Protein AF-A0A484Z3G3-F1 (afdb_monomer)

Structure (mmCIF, N/CA/C/O backbone):
data_AF-A0A484Z3G3-F1
#
_entry.id   AF-A0A484Z3G3-F1
#
loop_
_atom_site.group_PDB
_atom_site.id
_atom_site.type_symbol
_atom_site.label_atom_id
_atom_site.label_alt_id
_atom_site.label_comp_id
_atom_site.label_asym_id
_atom_site.label_entity_id
_atom_site.label_seq_id
_atom_site.pdbx_PDB_ins_code
_atom_site.Cartn_x
_atom_site.Cartn_y
_atom_site.Cartn_z
_atom_site.occupancy
_atom_site.B_iso_or_equiv
_atom_site.auth_seq_id
_atom_site.auth_comp_id
_atom_site.auth_asym_id
_atom_site.auth_atom_id
_atom_site.pdbx_PDB_model_num
ATOM 1 N N . MET A 1 1 ? -12.888 -5.219 10.739 1.00 96.44 1 MET A N 1
ATOM 2 C CA . MET A 1 1 ? -11.508 -4.737 10.512 1.00 96.44 1 MET A CA 1
ATOM 3 C C . MET A 1 1 ? -10.539 -5.870 10.805 1.00 96.44 1 MET A C 1
ATOM 5 O O . MET A 1 1 ? -10.813 -6.629 11.727 1.00 96.44 1 MET A O 1
ATOM 9 N N . LEU A 1 2 ? -9.447 -5.995 10.047 1.00 98.31 2 LEU A N 1
ATOM 10 C CA . LEU A 1 2 ? -8.389 -6.976 10.317 1.00 98.31 2 LEU A CA 1
ATOM 11 C C . LEU A 1 2 ? -7.383 -6.374 11.305 1.00 98.31 2 LEU A C 1
ATOM 13 O O . LEU A 1 2 ? -6.841 -5.302 11.039 1.00 98.31 2 LEU A O 1
ATOM 17 N N . LEU A 1 3 ? -7.150 -7.039 12.438 1.00 98.56 3 LEU A N 1
ATOM 18 C CA . LEU A 1 3 ? -6.126 -6.603 13.387 1.00 98.56 3 LEU A CA 1
ATOM 19 C C . LEU A 1 3 ? -4.724 -6.999 12.892 1.00 98.56 3 LEU A C 1
ATOM 21 O O . LEU A 1 3 ? -4.571 -8.075 12.316 1.00 98.56 3 LEU A O 1
ATOM 25 N N . PRO A 1 4 ? -3.693 -6.178 13.158 1.00 98.38 4 PRO A N 1
ATOM 26 C CA . PRO A 1 4 ? -2.307 -6.475 12.785 1.00 98.38 4 PRO A CA 1
ATOM 27 C C . PRO A 1 4 ? -1.719 -7.735 13.436 1.00 98.38 4 PRO A C 1
ATOM 29 O O . PRO A 1 4 ? -0.753 -8.304 12.940 1.00 98.38 4 PRO A O 1
ATOM 32 N N . GLY A 1 5 ? -2.290 -8.185 14.550 1.00 97.94 5 GLY A N 1
ATOM 33 C CA . GLY A 1 5 ? -1.872 -9.395 15.240 1.00 97.94 5 GLY A CA 1
ATOM 34 C C . GLY A 1 5 ? -2.872 -9.791 16.317 1.00 97.94 5 GLY A C 1
ATOM 35 O O . GLY A 1 5 ? -3.793 -9.037 16.636 1.00 97.94 5 GLY A O 1
ATOM 36 N N . LYS A 1 6 ? -2.678 -10.981 16.894 1.00 97.62 6 LYS A N 1
ATOM 37 C CA . LYS A 1 6 ? -3.612 -11.565 17.872 1.00 97.62 6 LYS A CA 1
ATOM 38 C C . LYS A 1 6 ? -3.750 -10.773 19.179 1.00 97.62 6 LYS A C 1
ATOM 40 O O . LYS A 1 6 ? -4.779 -10.866 19.832 1.00 97.62 6 LYS A O 1
ATOM 45 N N . VAL A 1 7 ? -2.710 -10.047 19.590 1.00 97.62 7 VAL A N 1
ATOM 46 C CA . VAL A 1 7 ? -2.618 -9.347 20.884 1.00 97.62 7 VAL A CA 1
ATOM 47 C C . VAL A 1 7 ? -1.956 -7.985 20.665 1.00 97.62 7 VAL A C 1
ATOM 49 O O . VAL A 1 7 ? -1.056 -7.880 19.836 1.00 97.62 7 VAL A O 1
ATOM 52 N N . GLY A 1 8 ? -2.385 -6.963 21.415 1.00 97.19 8 GLY A N 1
ATOM 53 C CA . GLY A 1 8 ? -1.710 -5.657 21.494 1.00 97.19 8 GLY A CA 1
ATOM 54 C C . GLY A 1 8 ? -2.209 -4.567 20.537 1.00 97.19 8 GLY A C 1
ATOM 55 O O . GLY A 1 8 ? -1.632 -3.486 20.505 1.00 97.19 8 GLY A O 1
ATOM 56 N N . PHE A 1 9 ? -3.270 -4.822 19.761 1.00 97.88 9 PHE A N 1
ATOM 57 C CA . PHE A 1 9 ? -3.784 -3.874 18.753 1.00 97.88 9 PHE A CA 1
ATOM 58 C C . PHE A 1 9 ? -5.234 -3.433 18.972 1.00 97.88 9 PHE A C 1
ATOM 60 O O . PHE A 1 9 ? -5.772 -2.659 18.175 1.00 97.88 9 PHE A O 1
ATOM 67 N N . ALA A 1 10 ? -5.864 -3.933 20.030 1.00 98.06 10 ALA A N 1
ATOM 68 C CA . ALA A 1 10 ? -7.210 -3.580 20.438 1.00 98.06 10 ALA A CA 1
ATOM 69 C C . ALA A 1 10 ? -7.199 -3.261 21.935 1.00 98.06 10 ALA A C 1
ATOM 71 O O . ALA A 1 10 ? -6.772 -4.081 22.745 1.00 98.06 10 ALA A O 1
ATOM 72 N N . GLU A 1 11 ? -7.671 -2.069 22.263 1.00 96.62 11 GLU A N 1
ATOM 73 C CA . GLU A 1 11 ? -8.008 -1.613 23.607 1.00 96.62 11 GLU A CA 1
ATOM 74 C C . GLU A 1 11 ? -9.535 -1.455 23.693 1.00 96.62 11 GLU A C 1
ATOM 76 O O . GLU A 1 11 ? -10.246 -1.639 22.703 1.00 96.62 11 GLU A O 1
ATOM 81 N N . GLU A 1 12 ? -10.061 -1.078 24.859 1.00 95.75 12 GLU A N 1
ATOM 82 C CA . GLU A 1 12 ? -11.509 -0.947 25.076 1.00 95.75 12 GLU A CA 1
ATOM 83 C C . GLU A 1 12 ? -12.188 0.008 24.073 1.00 95.75 12 GLU A C 1
ATOM 85 O O . GLU A 1 12 ? -13.277 -0.269 23.570 1.00 95.75 12 GLU A O 1
ATOM 90 N N . ASN A 1 13 ? -11.532 1.129 23.752 1.00 97.12 13 ASN A N 1
ATOM 91 C CA . ASN A 1 13 ? -12.095 2.193 22.912 1.00 97.12 13 ASN A CA 1
ATOM 92 C C . ASN A 1 13 ? -11.172 2.622 21.758 1.00 97.12 13 ASN A C 1
ATOM 94 O O . ASN A 1 13 ? -11.423 3.647 21.111 1.00 97.12 13 ASN A O 1
ATOM 98 N N . ALA A 1 14 ? -10.106 1.866 21.491 1.00 97.50 14 ALA A N 1
ATOM 99 C CA . ALA A 1 14 ? -9.116 2.195 20.476 1.00 97.50 14 ALA A CA 1
ATOM 100 C C . ALA A 1 14 ? -8.575 0.950 19.769 1.00 97.50 14 ALA A C 1
ATOM 102 O O . ALA A 1 14 ? -8.395 -0.103 20.371 1.00 97.50 14 ALA A O 1
ATOM 103 N N . TRP A 1 15 ? -8.266 1.100 18.484 1.00 98.56 15 TRP A N 1
ATOM 104 C CA . TRP A 1 15 ? -7.655 0.050 17.673 1.00 98.56 15 TRP A CA 1
ATOM 105 C C . TRP A 1 15 ? -6.541 0.625 16.822 1.00 98.56 15 TRP A C 1
ATOM 107 O O . TRP A 1 15 ? -6.661 1.741 16.312 1.00 98.56 15 TRP A O 1
ATOM 117 N N . ARG A 1 16 ? -5.482 -0.154 16.624 1.00 98.25 16 ARG A N 1
ATOM 118 C CA . ARG A 1 16 ? -4.369 0.199 15.746 1.00 98.25 16 ARG A CA 1
ATOM 119 C C . ARG A 1 16 ? -4.364 -0.725 14.535 1.00 98.25 16 ARG A C 1
ATOM 121 O O . ARG A 1 16 ? -4.422 -1.941 14.679 1.00 98.25 16 ARG A O 1
ATOM 128 N N . PHE A 1 17 ? -4.267 -0.140 13.349 1.00 98.75 17 PHE A N 1
ATOM 129 C CA . PHE A 1 17 ? -4.287 -0.849 12.073 1.00 98.75 17 PHE A CA 1
ATOM 130 C C . PHE A 1 17 ? -3.043 -0.530 11.252 1.00 98.75 17 PHE A C 1
ATOM 132 O O . PHE A 1 17 ? -2.423 0.520 11.432 1.00 98.75 17 PHE A O 1
ATOM 139 N N . ASN A 1 18 ? -2.714 -1.433 10.333 1.00 98.81 18 ASN A N 1
ATOM 140 C CA . ASN A 1 18 ? -1.662 -1.249 9.345 1.00 98.81 18 ASN A CA 1
ATOM 141 C C . ASN A 1 18 ? -2.280 -1.402 7.942 1.00 98.81 18 ASN A C 1
ATOM 143 O O . ASN A 1 18 ? -2.682 -2.511 7.577 1.00 98.81 18 ASN A O 1
ATOM 147 N N . PRO A 1 19 ? -2.392 -0.313 7.158 1.00 98.88 19 PRO A N 1
ATOM 148 C CA . PRO A 1 19 ? -2.977 -0.341 5.814 1.00 98.88 19 PRO A CA 1
ATOM 149 C C . PRO A 1 19 ? -2.310 -1.323 4.841 1.00 98.88 19 PRO A C 1
ATOM 151 O O . PRO A 1 19 ? -2.934 -1.748 3.873 1.00 98.88 19 PRO A O 1
ATOM 154 N N . SER A 1 20 ? -1.054 -1.709 5.080 1.00 98.88 20 SER A N 1
ATOM 155 C CA . SER A 1 20 ? -0.303 -2.583 4.173 1.00 98.88 20 SER A CA 1
ATOM 156 C C . SER A 1 20 ? -0.578 -4.083 4.343 1.00 98.88 20 SER A C 1
ATOM 158 O O . SER A 1 20 ? -0.092 -4.877 3.536 1.00 98.88 20 SER A O 1
ATOM 160 N N . TYR A 1 21 ? -1.339 -4.482 5.371 1.00 98.81 21 TYR A N 1
ATOM 161 C CA . TYR A 1 21 ? -1.451 -5.886 5.797 1.00 98.81 21 TYR A CA 1
ATOM 162 C C . TYR A 1 21 ? -2.464 -6.717 5.007 1.00 98.81 21 TYR A C 1
ATOM 164 O O . TYR A 1 21 ? -2.333 -7.938 4.965 1.00 98.81 21 TYR A O 1
ATOM 172 N N . LEU A 1 22 ? -3.462 -6.087 4.381 1.00 98.81 22 LEU A N 1
ATOM 173 C CA . LEU A 1 22 ? -4.464 -6.790 3.581 1.00 98.81 22 LEU A CA 1
ATOM 174 C C . LEU A 1 22 ? -4.498 -6.228 2.152 1.00 98.81 22 LEU A C 1
ATOM 176 O O . LEU A 1 22 ? -5.187 -5.235 1.900 1.00 98.81 22 LEU A O 1
ATOM 180 N N . PRO A 1 23 ? -3.780 -6.856 1.201 1.00 98.81 23 PRO A N 1
ATOM 181 C CA . PRO A 1 23 ? -3.866 -6.497 -0.211 1.00 98.81 23 PRO A CA 1
ATOM 182 C C . PRO A 1 23 ? -5.321 -6.578 -0.712 1.00 98.81 23 PRO A C 1
ATOM 184 O O . PRO A 1 23 ? -6.009 -7.556 -0.395 1.00 98.81 23 PRO A O 1
ATOM 187 N N . PRO A 1 24 ? -5.814 -5.610 -1.509 1.00 98.75 24 PRO A N 1
ATOM 188 C CA . PRO A 1 24 ? -7.186 -5.636 -2.025 1.00 98.75 24 PRO A CA 1
ATOM 189 C C . PRO A 1 24 ? -7.539 -6.908 -2.809 1.00 98.75 24 PRO A C 1
ATOM 191 O O . PRO A 1 24 ? -8.667 -7.382 -2.728 1.00 98.75 24 PRO A O 1
ATOM 194 N N . GLN A 1 25 ? -6.572 -7.508 -3.507 1.00 98.62 25 GLN A N 1
ATOM 195 C CA . GLN A 1 25 ? -6.734 -8.769 -4.236 1.00 98.62 25 GLN A CA 1
ATOM 196 C C . GLN A 1 25 ? -7.063 -9.918 -3.283 1.00 98.62 25 GLN A C 1
ATOM 198 O O . GLN A 1 25 ? -8.004 -10.662 -3.529 1.00 98.62 25 GLN A O 1
ATOM 203 N N . LEU A 1 26 ? -6.346 -10.024 -2.160 1.00 98.81 26 LEU A N 1
ATOM 204 C CA . LEU A 1 26 ? -6.617 -11.038 -1.137 1.00 98.81 26 LEU A CA 1
ATOM 205 C C . LEU A 1 26 ? -7.959 -10.773 -0.449 1.00 98.81 26 LEU A C 1
ATOM 207 O O . LEU A 1 26 ? -8.726 -11.705 -0.216 1.00 98.81 26 LEU A O 1
ATOM 211 N N . ALA A 1 27 ? -8.280 -9.504 -0.172 1.00 98.56 27 ALA A N 1
ATOM 212 C CA . AL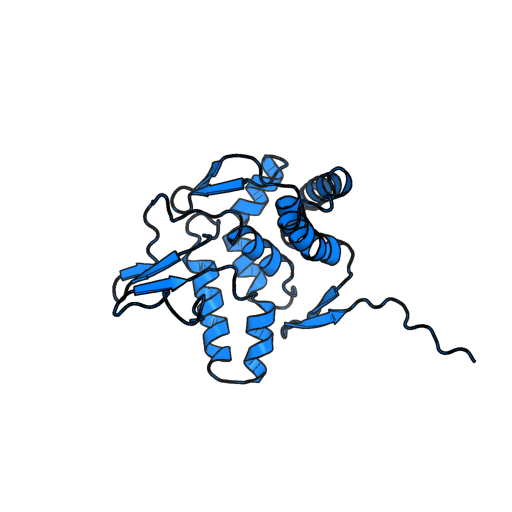A A 1 27 ? -9.583 -9.133 0.370 1.00 98.56 27 ALA A CA 1
ATOM 213 C C . ALA A 1 27 ? -10.731 -9.565 -0.560 1.00 98.56 27 ALA A C 1
ATOM 215 O O . ALA A 1 27 ? -11.716 -10.123 -0.081 1.00 98.56 27 ALA A O 1
ATOM 216 N N . SER A 1 28 ? -10.588 -9.358 -1.875 1.00 98.06 28 SER A N 1
ATOM 217 C CA . SER A 1 28 ? -11.525 -9.841 -2.897 1.00 98.06 28 SER A CA 1
ATOM 218 C C . SER A 1 28 ? -11.576 -11.371 -2.944 1.00 98.06 28 SER A C 1
ATOM 220 O O . SER A 1 28 ? -12.671 -11.933 -2.891 1.00 98.06 28 SER A O 1
ATOM 222 N N . TYR A 1 29 ? -10.426 -12.052 -2.942 1.00 98.62 29 TYR A N 1
ATOM 223 C CA . TYR A 1 29 ? -10.347 -13.516 -2.969 1.00 98.62 29 TYR A CA 1
ATOM 224 C C . TYR A 1 29 ? -11.107 -14.163 -1.812 1.00 98.62 29 TYR A C 1
ATOM 226 O O . TYR A 1 29 ? -11.910 -15.071 -2.039 1.00 98.62 29 TYR A O 1
ATOM 234 N N . PHE A 1 30 ? -10.915 -13.669 -0.585 1.00 98.75 30 PHE A N 1
ATOM 235 C CA . PHE A 1 30 ? -11.530 -14.258 0.602 1.00 98.75 30 PHE A CA 1
ATOM 236 C C . PHE A 1 30 ? -13.046 -14.063 0.687 1.00 98.75 30 PHE A C 1
ATOM 238 O O . PHE A 1 30 ? -13.700 -14.802 1.421 1.00 98.75 30 PHE A O 1
ATOM 245 N N . THR A 1 31 ? -13.643 -13.141 -0.081 1.00 98.38 31 THR A N 1
ATOM 246 C CA . THR A 1 31 ? -15.109 -12.961 -0.082 1.00 98.38 31 THR A CA 1
ATOM 247 C C . THR A 1 31 ? -15.880 -14.227 -0.461 1.00 98.38 31 THR A C 1
ATOM 249 O O . THR A 1 31 ? -17.018 -14.387 -0.021 1.00 98.38 31 THR A O 1
ATOM 252 N N . ARG A 1 32 ? -15.249 -15.171 -1.178 1.00 98.25 32 ARG A N 1
ATOM 253 C CA . ARG A 1 32 ? -15.818 -16.495 -1.489 1.00 98.25 32 ARG A CA 1
ATOM 254 C C . ARG A 1 32 ? -16.167 -17.331 -0.253 1.00 98.25 32 ARG A C 1
ATOM 256 O O . ARG A 1 32 ? -16.978 -18.240 -0.349 1.00 98.25 32 ARG A O 1
ATOM 263 N N . PHE A 1 33 ? -15.571 -17.021 0.900 1.00 98.50 33 PHE A N 1
ATOM 264 C CA . PHE A 1 33 ? -15.815 -17.707 2.171 1.00 98.50 33 PHE A CA 1
ATOM 265 C C . PHE A 1 33 ? -16.865 -16.995 3.043 1.00 98.50 33 PHE A C 1
ATOM 267 O O . PHE A 1 33 ? -17.017 -17.323 4.216 1.00 98.50 33 PHE A O 1
ATOM 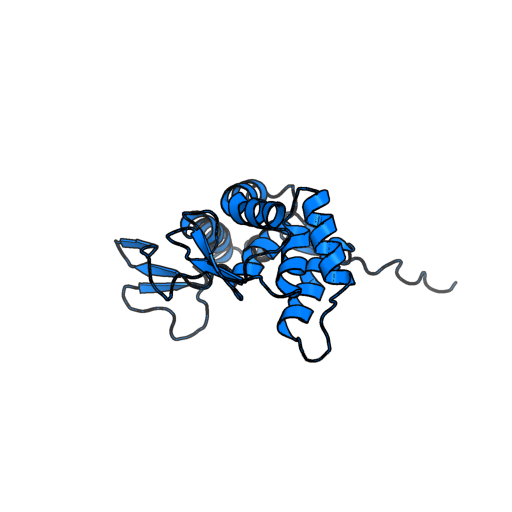274 N N . GLY A 1 34 ? -17.588 -16.012 2.496 1.00 97.81 34 GLY A N 1
ATOM 275 C CA . GLY A 1 34 ? -18.670 -15.322 3.194 1.00 97.81 34 GLY A CA 1
ATOM 276 C C . GLY A 1 34 ? -18.186 -14.399 4.314 1.00 97.81 34 GLY A C 1
ATOM 277 O O . GLY A 1 34 ? -17.144 -13.749 4.216 1.00 97.81 34 GLY A O 1
ATOM 278 N N . THR A 1 35 ? -18.973 -14.279 5.381 1.00 96.50 35 THR A N 1
ATOM 279 C CA . THR A 1 35 ? -18.631 -13.444 6.541 1.00 96.50 35 THR A CA 1
ATOM 280 C C . THR A 1 35 ? -17.484 -14.061 7.353 1.00 96.50 35 THR A C 1
ATOM 282 O O . THR A 1 35 ? -17.516 -15.264 7.597 1.00 96.50 35 THR A O 1
ATOM 285 N N . PRO A 1 36 ? -16.501 -13.268 7.828 1.00 97.94 36 PRO A N 1
ATOM 286 C CA . PRO A 1 36 ? -16.472 -11.799 7.849 1.00 97.94 36 PRO A CA 1
ATOM 287 C C . PRO A 1 36 ? -15.824 -11.143 6.613 1.00 97.94 36 PRO A C 1
ATOM 289 O O . PRO A 1 36 ? -15.693 -9.919 6.570 1.00 97.94 36 PRO A O 1
ATOM 292 N N . TRP A 1 37 ? -15.392 -11.916 5.616 1.00 98.62 37 TRP A N 1
ATOM 293 C CA . TRP A 1 37 ? -1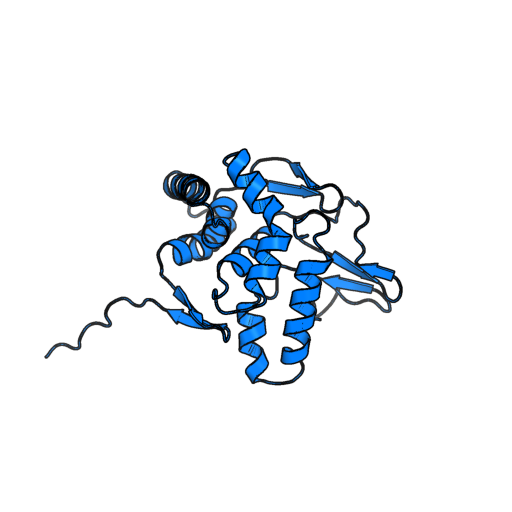4.549 -11.441 4.513 1.00 98.62 37 TRP A CA 1
ATOM 294 C C . TRP A 1 37 ? -15.233 -10.439 3.589 1.00 98.62 37 TRP A C 1
ATOM 296 O O . TRP A 1 37 ? -14.603 -9.473 3.161 1.00 98.62 37 TRP A O 1
ATOM 306 N N . THR A 1 38 ? -16.532 -10.608 3.348 1.00 97.94 38 THR A N 1
ATOM 307 C CA . THR A 1 38 ? -17.346 -9.641 2.594 1.00 97.94 38 THR A CA 1
ATOM 308 C C . THR A 1 38 ? -17.302 -8.248 3.230 1.00 97.94 38 THR A C 1
ATOM 310 O O . THR A 1 38 ? -17.020 -7.265 2.552 1.00 97.94 38 THR A O 1
ATOM 313 N N . THR A 1 39 ? -17.471 -8.152 4.552 1.00 98.50 39 THR A N 1
ATOM 314 C CA . THR A 1 39 ? -17.343 -6.888 5.297 1.00 98.50 39 THR A CA 1
ATOM 315 C C . THR A 1 39 ? -15.894 -6.406 5.370 1.00 98.50 39 THR A C 1
ATOM 317 O O . THR A 1 39 ? -15.628 -5.203 5.297 1.00 98.50 39 THR A O 1
ATOM 320 N N . LEU A 1 40 ? -14.928 -7.319 5.515 1.00 98.62 40 LEU A N 1
ATOM 321 C CA . LEU A 1 40 ? -13.512 -6.956 5.567 1.00 98.62 40 LEU A CA 1
ATOM 322 C C . LEU A 1 40 ? -13.042 -6.299 4.272 1.00 98.62 40 LEU A C 1
ATOM 324 O O . LEU A 1 40 ? -12.322 -5.312 4.365 1.00 98.62 40 LEU A O 1
ATOM 328 N N . ARG A 1 41 ? -13.498 -6.751 3.099 1.00 98.44 41 ARG A N 1
ATOM 329 C CA . ARG A 1 41 ? -13.192 -6.101 1.815 1.00 98.44 41 ARG A CA 1
ATOM 330 C C . ARG A 1 41 ? -13.608 -4.630 1.797 1.00 98.44 41 ARG A C 1
ATOM 332 O O . ARG A 1 41 ? -12.789 -3.768 1.481 1.00 98.44 41 ARG A O 1
ATOM 339 N N . GLU A 1 42 ? -14.836 -4.330 2.210 1.00 98.38 42 GLU A N 1
ATOM 340 C CA . GLU A 1 42 ? -15.348 -2.954 2.217 1.00 98.38 42 GLU A CA 1
ATOM 341 C C . GLU A 1 42 ? -14.658 -2.085 3.275 1.00 98.38 42 GLU A C 1
ATOM 343 O O . GLU A 1 42 ? -14.265 -0.947 3.015 1.00 98.38 42 GLU A O 1
ATOM 348 N N . THR A 1 43 ? -14.445 -2.626 4.476 1.00 98.62 43 THR A N 1
ATOM 349 C CA . THR A 1 43 ? -13.752 -1.882 5.539 1.00 98.62 43 THR A CA 1
ATOM 350 C C . THR A 1 43 ? -12.259 -1.687 5.255 1.00 98.62 43 THR A C 1
ATOM 352 O O . THR A 1 43 ? -11.702 -0.667 5.658 1.00 98.62 43 THR A O 1
ATOM 355 N N . ASN A 1 44 ? -11.622 -2.592 4.504 1.00 98.81 44 ASN A N 1
ATOM 356 C CA . ASN A 1 44 ? -10.253 -2.427 4.018 1.00 98.81 44 ASN A CA 1
ATOM 357 C C . ASN A 1 44 ? -10.163 -1.276 3.012 1.00 98.81 44 ASN A C 1
ATOM 359 O O . ASN A 1 44 ? -9.301 -0.413 3.142 1.00 98.81 44 ASN A O 1
ATOM 363 N N . LEU A 1 45 ? -11.103 -1.190 2.064 1.00 98.69 45 LEU A N 1
ATOM 364 C CA . LEU A 1 45 ? -11.170 -0.052 1.147 1.00 98.69 45 LEU A CA 1
ATOM 365 C C . LEU A 1 45 ? -11.326 1.274 1.907 1.00 98.69 45 LEU A C 1
ATOM 367 O O . LEU A 1 45 ? -10.637 2.247 1.601 1.00 98.69 45 LEU A O 1
ATOM 371 N N . ARG A 1 46 ? -12.194 1.307 2.926 1.00 98.69 46 ARG A N 1
ATOM 372 C CA . ARG A 1 46 ? -12.356 2.480 3.798 1.00 98.69 46 ARG A CA 1
ATOM 373 C C . ARG A 1 46 ? -11.065 2.844 4.522 1.00 98.69 46 ARG A C 1
ATOM 375 O O . ARG A 1 46 ? -10.698 4.012 4.506 1.00 98.69 46 ARG A O 1
ATOM 382 N N . LEU A 1 47 ? -10.351 1.872 5.094 1.00 98.88 47 LEU A N 1
ATOM 383 C CA . LEU A 1 47 ? -9.044 2.097 5.722 1.00 98.88 47 LEU A CA 1
ATOM 384 C C . LEU A 1 47 ? -8.076 2.780 4.748 1.00 98.88 47 LEU A C 1
ATOM 386 O O . LEU A 1 47 ? -7.535 3.837 5.070 1.00 98.88 47 LEU A O 1
ATOM 390 N N . LEU A 1 48 ? -7.900 2.218 3.550 1.00 98.88 48 LEU A N 1
ATOM 391 C CA . LEU A 1 48 ? -6.971 2.737 2.542 1.00 98.88 48 LEU A CA 1
ATOM 392 C C . LEU A 1 48 ? -7.340 4.157 2.081 1.00 98.88 48 LEU A C 1
ATOM 394 O O . LEU A 1 48 ? -6.474 5.022 1.955 1.00 98.88 48 LEU A O 1
ATOM 398 N N . LEU A 1 49 ? -8.628 4.417 1.843 1.00 98.81 49 LEU A N 1
ATOM 399 C CA . LEU A 1 49 ? -9.092 5.712 1.350 1.00 98.81 49 LEU A CA 1
ATOM 400 C C . LEU A 1 49 ? -9.110 6.789 2.441 1.00 98.81 49 LEU A C 1
ATOM 402 O O . LEU A 1 49 ? -8.649 7.911 2.223 1.00 98.81 49 LEU A O 1
ATOM 406 N N . GLU A 1 50 ? -9.640 6.479 3.618 1.00 98.75 50 GLU A N 1
ATOM 407 C CA . GLU A 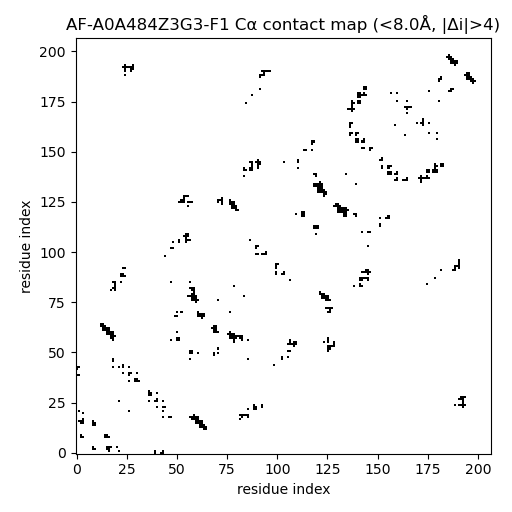1 50 ? -9.938 7.477 4.649 1.00 98.75 50 GLU A CA 1
ATOM 408 C C . GLU A 1 50 ? -8.689 7.907 5.431 1.00 98.75 50 GLU A C 1
ATOM 410 O O . GLU A 1 50 ? -8.664 9.014 5.963 1.00 98.75 50 GLU A O 1
ATOM 415 N N . THR A 1 51 ? -7.623 7.098 5.447 1.00 98.75 51 THR A N 1
ATOM 416 C CA . THR A 1 51 ? -6.422 7.361 6.269 1.00 98.75 51 THR A CA 1
ATOM 417 C C . THR A 1 51 ? -5.269 8.048 5.542 1.00 98.75 51 THR A C 1
ATOM 419 O O . THR A 1 51 ? -4.236 8.315 6.147 1.00 98.75 51 THR A O 1
ATOM 422 N N . ALA A 1 52 ? -5.464 8.408 4.272 1.00 98.62 52 ALA A N 1
ATOM 423 C CA . ALA A 1 52 ? -4.463 9.071 3.438 1.00 98.62 52 ALA A CA 1
ATOM 424 C C . ALA A 1 52 ? -4.856 10.517 3.069 1.00 98.62 52 ALA A C 1
ATOM 426 O O . ALA A 1 52 ? -5.013 10.818 1.885 1.00 98.62 52 ALA A O 1
ATOM 427 N N . PRO A 1 53 ? -5.048 11.444 4.031 1.00 98.00 53 PRO A N 1
ATOM 428 C CA . PRO A 1 53 ? -5.643 12.765 3.783 1.00 98.00 53 PRO A CA 1
ATOM 429 C C . PRO A 1 53 ? -4.884 13.612 2.751 1.00 98.00 53 PRO A C 1
ATOM 431 O O . PRO A 1 53 ? -5.499 14.434 2.074 1.00 98.00 53 PRO A O 1
ATOM 434 N N . LYS A 1 54 ? -3.574 13.385 2.593 1.00 98.50 54 LYS A N 1
ATOM 435 C CA . LYS A 1 54 ? -2.708 14.029 1.590 1.00 98.50 54 LYS A CA 1
ATOM 436 C C . LYS A 1 54 ? -2.319 13.110 0.423 1.00 98.50 54 LYS A C 1
ATOM 438 O O . LYS A 1 54 ? -1.414 13.437 -0.334 1.00 98.50 54 LYS A O 1
ATOM 443 N N . GLY A 1 55 ? -2.991 11.968 0.288 1.00 98.44 55 GLY A N 1
ATOM 444 C CA . GLY A 1 55 ? -2.735 10.957 -0.739 1.00 98.44 55 GLY A CA 1
ATOM 445 C C . GLY A 1 55 ? -1.510 10.077 -0.490 1.00 98.44 55 GLY A C 1
ATOM 446 O O . GLY A 1 55 ? -1.009 9.447 -1.416 1.00 98.44 55 GLY A O 1
ATOM 447 N N . PHE A 1 56 ? -1.051 10.007 0.760 1.00 98.81 56 PHE A N 1
ATOM 448 C CA . PHE A 1 56 ? -0.015 9.084 1.217 1.00 98.81 56 PHE A CA 1
ATOM 449 C C . PHE A 1 56 ? -0.597 8.190 2.309 1.00 98.81 56 PHE A C 1
ATOM 451 O O . PHE A 1 56 ? -1.252 8.695 3.219 1.00 98.81 56 PHE A O 1
ATOM 458 N N . SER A 1 57 ? -0.395 6.877 2.205 1.00 98.88 57 SER A N 1
ATOM 459 C CA . SER A 1 57 ? -0.843 5.917 3.216 1.00 98.88 57 SER A CA 1
ATOM 460 C C . SER A 1 57 ? 0.097 5.915 4.427 1.00 98.88 57 SER A C 1
ATOM 462 O O . SER A 1 57 ? 1.311 5.951 4.224 1.00 98.88 57 SER A O 1
ATOM 464 N N . PRO A 1 58 ? -0.424 5.827 5.666 1.00 98.81 58 PRO A N 1
ATOM 465 C CA . PRO A 1 58 ? 0.393 5.625 6.858 1.00 98.81 58 PRO A CA 1
ATOM 466 C C . PRO A 1 58 ? 0.903 4.182 6.959 1.00 98.81 58 PRO A C 1
ATOM 468 O O . PRO A 1 58 ? 0.263 3.256 6.454 1.00 98.81 58 PRO A O 1
ATOM 471 N N . ASP A 1 59 ? 2.011 3.994 7.676 1.00 98.81 59 ASP A N 1
ATOM 472 C CA . ASP A 1 59 ? 2.480 2.684 8.144 1.00 98.81 59 ASP A CA 1
ATOM 473 C C . ASP A 1 59 ? 1.502 2.133 9.188 1.00 98.81 59 ASP A C 1
ATOM 475 O O . ASP A 1 59 ? 1.075 0.983 9.137 1.00 98.81 59 ASP A O 1
ATOM 479 N N . TRP A 1 60 ? 1.093 2.995 10.121 1.00 98.69 60 TRP A N 1
ATOM 480 C CA . TRP A 1 60 ? 0.178 2.667 11.204 1.00 98.69 60 TRP A CA 1
ATOM 481 C C . TRP A 1 60 ? -0.822 3.791 11.426 1.00 98.69 60 TRP A C 1
ATOM 483 O O . TRP A 1 60 ? -0.471 4.966 11.378 1.00 98.69 60 TRP A O 1
ATOM 493 N N . VAL A 1 61 ? -2.063 3.435 11.743 1.00 98.62 61 VAL A N 1
ATOM 494 C CA . VAL A 1 61 ? -3.119 4.407 12.038 1.00 98.62 61 VAL A CA 1
ATOM 495 C C . VAL A 1 61 ? -4.038 3.893 13.135 1.00 98.62 61 VAL A C 1
ATOM 497 O O . VAL A 1 61 ? -4.364 2.706 13.190 1.00 98.62 61 VAL A O 1
ATOM 500 N N . GLN A 1 62 ? -4.447 4.793 14.026 1.00 98.25 62 GLN A N 1
ATOM 501 C CA . GLN A 1 62 ? -5.367 4.483 15.113 1.00 98.25 62 GLN A CA 1
ATOM 502 C C . GLN A 1 62 ? -6.793 4.902 14.754 1.00 98.25 62 GLN A C 1
ATOM 504 O O . GLN A 1 62 ? -7.025 5.959 14.164 1.00 98.25 62 GLN A O 1
ATOM 509 N N . TYR A 1 63 ? -7.757 4.093 15.173 1.00 98.50 63 TYR A N 1
ATOM 510 C CA . TYR A 1 63 ? -9.169 4.442 15.224 1.00 98.50 63 TYR A CA 1
ATOM 511 C C . TYR A 1 63 ? -9.600 4.538 16.687 1.00 98.50 63 TYR A C 1
ATOM 513 O O . TYR A 1 63 ? -9.288 3.647 17.475 1.00 98.50 63 TYR A O 1
ATOM 521 N N . GLN A 1 64 ? -10.319 5.596 17.056 1.00 98.12 64 GLN A N 1
ATOM 522 C CA . GLN A 1 64 ? -10.915 5.742 18.386 1.00 98.12 64 GLN A CA 1
ATOM 523 C C . GLN A 1 64 ? -12.437 5.726 18.279 1.00 98.12 64 GLN A C 1
ATOM 525 O O . GLN A 1 64 ? -13.018 6.408 17.426 1.00 98.12 64 GLN A O 1
ATOM 530 N N . LYS A 1 65 ? -13.090 4.978 19.172 1.00 97.00 65 LYS A N 1
ATOM 531 C CA . LYS A 1 65 ? -14.551 4.942 19.278 1.00 97.00 65 LYS A CA 1
ATOM 532 C C . LYS A 1 65 ? -15.089 6.371 19.431 1.00 97.00 65 LYS A C 1
ATOM 534 O O . LYS A 1 65 ? -14.517 7.183 20.154 1.00 97.00 65 LYS A O 1
ATOM 539 N N . SER A 1 66 ? -16.145 6.693 18.686 1.00 95.12 66 SER A N 1
ATOM 540 C CA . SER A 1 66 ? -16.791 8.019 18.640 1.00 95.12 66 SER A CA 1
ATOM 541 C C . SER A 1 66 ? -15.945 9.191 18.108 1.00 95.12 66 SER A C 1
ATOM 543 O O . SER A 1 66 ? -16.481 10.284 17.954 1.00 95.12 66 SER A O 1
ATOM 545 N N . LYS A 1 67 ? -14.657 8.997 17.788 1.00 96.94 67 LYS A N 1
ATOM 546 C CA . LYS A 1 67 ? -13.778 10.044 17.225 1.00 96.94 67 LYS A CA 1
ATOM 547 C C . LYS A 1 67 ? -13.256 9.725 15.823 1.00 96.94 67 LYS A C 1
ATOM 549 O O . LYS A 1 67 ? -12.842 10.635 15.114 1.00 96.94 67 LYS A O 1
ATOM 554 N N . GLY A 1 68 ? -13.263 8.455 15.419 1.00 97.62 68 GLY A N 1
ATOM 555 C CA . GLY A 1 68 ? -12.804 8.022 14.101 1.00 97.62 68 GLY A CA 1
ATOM 556 C C . GLY A 1 68 ? -11.280 7.917 13.978 1.00 97.62 68 GLY A C 1
ATOM 557 O O . GLY A 1 68 ? -10.574 7.652 14.959 1.00 97.62 68 GLY A O 1
ATOM 558 N N . TRP A 1 69 ? -10.775 8.103 12.754 1.00 98.31 69 TRP A N 1
ATOM 559 C CA . TRP A 1 69 ? -9.349 8.027 12.428 1.00 98.31 69 TRP A CA 1
ATOM 560 C C . TRP A 1 69 ? -8.545 9.142 13.098 1.00 98.31 69 TRP A C 1
ATOM 562 O O . TRP A 1 69 ? -8.856 10.326 12.970 1.00 98.31 69 TRP A O 1
ATOM 572 N N . GLN A 1 70 ? -7.469 8.767 13.780 1.00 97.81 70 GLN A N 1
ATOM 573 C CA . GLN A 1 70 ? -6.551 9.712 14.405 1.00 97.81 70 GLN A CA 1
ATOM 574 C C . GLN A 1 70 ? -5.511 10.170 13.376 1.00 97.81 70 GLN A C 1
ATOM 576 O O . GLN A 1 70 ? -4.471 9.541 13.210 1.00 97.81 70 GLN A O 1
ATOM 581 N N . LEU A 1 71 ? -5.830 11.253 12.658 1.00 97.19 71 LEU A N 1
ATOM 582 C CA . LEU A 1 71 ? -5.027 11.787 11.543 1.00 97.19 71 LEU A CA 1
ATOM 583 C C . LEU A 1 71 ? -4.335 13.121 11.862 1.00 97.19 71 LEU A C 1
ATOM 585 O O . LEU A 1 71 ? -3.836 13.801 10.964 1.00 97.19 71 LEU A O 1
ATOM 589 N N . LYS A 1 72 ? -4.339 13.529 13.135 1.00 93.19 72 LYS A N 1
ATOM 590 C CA . LYS A 1 72 ? -3.571 14.696 13.578 1.00 93.19 72 LYS A CA 1
ATOM 591 C C . LYS A 1 72 ? -2.082 14.388 13.464 1.00 93.19 72 LYS A C 1
ATOM 593 O O . LYS A 1 72 ? -1.672 13.245 13.648 1.00 93.19 72 LYS A O 1
ATOM 598 N N . GLN A 1 73 ? -1.291 15.417 13.180 1.00 88.00 73 GLN A N 1
ATOM 599 C CA . GLN A 1 73 ? 0.153 15.275 13.067 1.00 88.00 73 GLN A CA 1
ATOM 600 C C . GLN A 1 73 ? 0.742 14.691 14.358 1.00 88.00 73 GLN A C 1
ATOM 602 O O . GLN A 1 73 ? 0.483 15.188 15.454 1.00 88.00 73 GLN A O 1
ATOM 607 N N . SER A 1 74 ? 1.540 13.639 14.213 1.00 88.56 74 SER A N 1
ATOM 608 C CA . SER A 1 74 ? 2.325 13.028 15.279 1.00 88.56 74 SER A CA 1
ATOM 609 C C . SER A 1 74 ? 3.574 12.394 14.673 1.00 88.56 74 SER A C 1
ATOM 611 O O . SER A 1 74 ? 3.601 12.054 13.491 1.00 88.56 74 SER A O 1
ATOM 613 N N . THR A 1 75 ? 4.604 12.173 15.488 1.00 82.62 75 THR A N 1
ATOM 614 C CA . THR A 1 75 ? 5.829 11.480 15.055 1.00 82.62 75 THR A CA 1
ATOM 615 C C . THR A 1 75 ? 5.585 10.025 14.645 1.00 82.62 75 THR A C 1
ATOM 617 O O . THR A 1 75 ? 6.398 9.446 13.932 1.00 82.62 75 THR A O 1
ATOM 620 N N . SER A 1 76 ? 4.468 9.435 15.078 1.00 87.19 76 SER A N 1
ATOM 621 C CA . SER A 1 76 ? 4.071 8.064 14.757 1.00 87.19 76 SER A CA 1
ATOM 622 C C . SER A 1 76 ? 3.232 7.937 13.482 1.00 87.19 76 SER A C 1
ATOM 624 O O . SER A 1 76 ? 3.118 6.831 12.956 1.00 87.19 76 SER A O 1
ATOM 626 N N . LEU A 1 77 ? 2.653 9.032 12.974 1.00 96.00 77 LEU A N 1
ATOM 627 C CA . LEU A 1 77 ? 1.803 9.029 11.782 1.00 96.00 77 LEU A CA 1
ATOM 628 C C . LEU A 1 77 ? 2.626 9.353 10.524 1.00 96.00 77 LEU A C 1
ATOM 630 O O . LEU A 1 77 ? 2.509 10.416 9.908 1.00 96.00 77 LEU A O 1
ATOM 634 N N . VAL A 1 78 ? 3.474 8.395 10.160 1.00 98.44 78 VAL A N 1
ATOM 635 C CA . VAL A 1 78 ? 4.364 8.424 8.995 1.00 98.44 78 VAL A CA 1
ATOM 636 C C . VAL A 1 78 ? 3.981 7.314 8.015 1.00 98.44 78 VAL A C 1
ATOM 638 O O . VAL A 1 78 ? 3.438 6.288 8.421 1.00 98.44 78 VAL A O 1
ATOM 641 N N . GLY A 1 79 ? 4.240 7.522 6.728 1.00 98.75 79 GLY A N 1
ATOM 642 C CA . GLY A 1 79 ? 4.249 6.479 5.704 1.00 98.75 79 GLY A CA 1
ATOM 643 C C . GLY A 1 79 ? 5.670 6.248 5.217 1.00 98.75 79 GLY A C 1
ATOM 644 O O . GLY A 1 79 ? 6.345 7.200 4.814 1.00 98.75 79 GLY A O 1
ATOM 645 N N . SER A 1 80 ? 6.133 5.007 5.283 1.00 98.81 80 SER A N 1
ATOM 646 C CA . SER A 1 80 ? 7.494 4.612 4.949 1.00 98.81 80 SER A CA 1
ATOM 647 C C . SER A 1 80 ? 7.531 3.128 4.555 1.00 98.81 80 SER A C 1
ATOM 649 O O . SER A 1 80 ? 6.852 2.722 3.607 1.00 98.81 80 SER A O 1
ATOM 651 N N . TYR A 1 81 ? 8.347 2.320 5.236 1.00 98.75 81 TYR A N 1
ATOM 652 C CA . TYR A 1 81 ? 8.651 0.944 4.861 1.00 98.75 81 TYR A CA 1
ATOM 653 C C . TYR A 1 81 ? 7.417 0.048 4.849 1.00 98.75 81 TYR A C 1
ATOM 655 O O . TYR A 1 81 ? 7.297 -0.743 3.924 1.00 98.75 81 TYR A O 1
ATOM 663 N N . ASP A 1 82 ? 6.465 0.169 5.773 1.00 98.81 82 ASP A N 1
ATOM 664 C CA . ASP A 1 82 ? 5.234 -0.623 5.701 1.00 98.81 82 ASP A CA 1
ATOM 665 C C . ASP A 1 82 ? 4.341 -0.148 4.548 1.00 98.81 82 ASP A C 1
ATOM 667 O O . ASP A 1 82 ? 3.930 -0.945 3.695 1.00 98.81 82 ASP A O 1
ATOM 671 N N . ALA A 1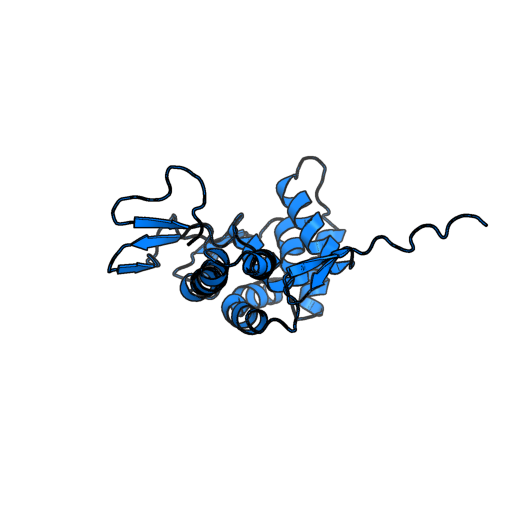 83 ? 4.068 1.158 4.513 1.00 98.88 83 ALA A N 1
ATOM 672 C CA . ALA A 1 83 ? 3.100 1.792 3.633 1.00 98.88 83 ALA A CA 1
ATOM 673 C C . ALA A 1 83 ? 3.479 1.735 2.155 1.00 98.88 83 ALA A C 1
ATOM 675 O O . ALA A 1 83 ? 2.584 1.795 1.312 1.00 98.88 83 ALA A O 1
ATOM 676 N N . ILE A 1 84 ? 4.761 1.576 1.808 1.00 98.94 84 ILE A N 1
ATOM 677 C CA . ILE A 1 84 ? 5.173 1.435 0.404 1.00 98.94 84 ILE A CA 1
ATOM 678 C C . ILE A 1 84 ? 4.434 0.281 -0.297 1.00 98.94 84 ILE A C 1
ATOM 680 O O . ILE A 1 84 ? 4.111 0.361 -1.483 1.00 98.94 84 ILE A O 1
ATOM 684 N N . ARG A 1 85 ? 4.078 -0.767 0.458 1.00 98.94 85 ARG A N 1
ATOM 685 C CA . ARG A 1 85 ? 3.342 -1.924 -0.060 1.00 98.94 85 ARG A CA 1
ATOM 686 C C . ARG A 1 85 ? 1.890 -1.598 -0.414 1.00 98.94 85 ARG A C 1
ATOM 688 O O . ARG A 1 85 ? 1.315 -2.276 -1.250 1.00 98.94 85 ARG A O 1
ATOM 695 N N . VAL A 1 86 ? 1.296 -0.543 0.144 1.00 98.94 86 VAL A N 1
ATOM 696 C CA . VAL A 1 86 ? -0.072 -0.127 -0.217 1.00 98.94 86 VAL A CA 1
ATOM 697 C C . VAL A 1 86 ? -0.152 0.262 -1.691 1.00 98.94 86 VAL A C 1
ATOM 699 O O . VAL A 1 86 ? -1.070 -0.160 -2.392 1.00 98.94 86 VAL A O 1
ATOM 702 N N . TYR A 1 87 ? 0.834 1.018 -2.177 1.00 98.94 87 TYR A N 1
ATOM 703 C CA . TYR A 1 87 ? 0.903 1.427 -3.581 1.00 98.94 87 TYR A CA 1
ATOM 704 C C . TYR A 1 87 ? 1.200 0.233 -4.492 1.00 98.94 87 TYR A C 1
ATOM 706 O O . TYR A 1 87 ? 0.557 0.089 -5.530 1.00 98.94 87 TYR A O 1
ATOM 714 N N . LEU A 1 88 ? 2.104 -0.658 -4.064 1.00 98.94 88 LEU A N 1
ATOM 715 C CA . LEU A 1 88 ? 2.385 -1.931 -4.733 1.00 98.94 88 LEU A CA 1
ATOM 716 C C . LEU A 1 88 ? 1.101 -2.746 -4.936 1.00 98.94 88 LEU A C 1
ATOM 718 O O . LEU A 1 88 ? 0.759 -3.091 -6.068 1.00 98.94 88 LEU A O 1
ATOM 722 N N . TRP A 1 89 ? 0.347 -2.988 -3.861 1.00 98.94 89 TRP A N 1
ATOM 723 C CA . TRP A 1 89 ? -0.905 -3.738 -3.920 1.00 98.94 89 TRP A CA 1
ATOM 724 C C . TRP A 1 89 ? -1.945 -3.038 -4.789 1.00 98.94 89 TRP A C 1
ATOM 726 O O . TRP A 1 89 ? -2.539 -3.690 -5.641 1.00 98.94 89 TRP A O 1
ATOM 736 N N . ALA A 1 90 ? -2.131 -1.723 -4.654 1.00 98.81 90 ALA A N 1
ATOM 737 C CA . ALA A 1 90 ? -3.061 -0.972 -5.500 1.00 98.81 90 ALA A CA 1
ATOM 738 C C . ALA A 1 90 ? -2.689 -1.050 -6.996 1.00 98.81 90 ALA A C 1
ATOM 740 O O . ALA A 1 90 ? -3.563 -1.208 -7.849 1.00 98.81 90 ALA A O 1
ATOM 741 N N . GLY A 1 91 ? -1.395 -0.993 -7.322 1.00 98.75 91 GLY A N 1
ATOM 742 C CA . GLY A 1 91 ? -0.892 -1.112 -8.691 1.00 98.75 91 GLY A CA 1
ATOM 743 C C . GLY A 1 91 ? -1.128 -2.492 -9.313 1.00 98.75 91 GLY A C 1
ATOM 744 O O . GLY A 1 91 ? -1.479 -2.598 -10.488 1.00 98.75 91 GLY A O 1
ATOM 745 N N . MET A 1 92 ? -1.021 -3.549 -8.506 1.00 98.88 92 MET A N 1
ATOM 746 C CA . MET A 1 92 ? -1.241 -4.938 -8.926 1.00 98.88 92 MET A CA 1
ATOM 747 C C . MET A 1 92 ? -2.720 -5.335 -9.042 1.00 98.88 92 MET A C 1
ATOM 749 O O . MET A 1 92 ? -3.032 -6.498 -9.303 1.00 98.88 92 MET A O 1
ATOM 753 N N . MET A 1 93 ? -3.674 -4.446 -8.754 1.00 98.75 93 MET A N 1
ATOM 754 C CA . MET A 1 93 ? -5.094 -4.799 -8.875 1.00 98.75 93 MET A CA 1
ATOM 755 C C . MET A 1 93 ? -5.455 -5.022 -10.343 1.00 98.75 93 MET A C 1
ATOM 757 O O . MET A 1 93 ? -4.873 -4.407 -11.237 1.00 98.75 93 MET A O 1
ATOM 761 N N . ASN A 1 94 ? -6.437 -5.880 -10.604 1.00 98.25 94 ASN A N 1
ATOM 762 C CA . ASN A 1 94 ? -6.988 -6.021 -11.947 1.00 98.25 94 ASN A CA 1
ATOM 763 C C . ASN A 1 94 ? -7.705 -4.720 -12.358 1.00 98.25 94 ASN A C 1
ATOM 765 O O . ASN A 1 94 ? -8.421 -4.140 -11.544 1.00 98.25 94 ASN A O 1
ATOM 769 N N . ASP A 1 95 ? -7.553 -4.270 -13.607 1.00 97.19 95 ASP A N 1
ATOM 770 C CA . ASP A 1 95 ? -8.185 -3.026 -14.087 1.00 97.19 95 ASP A CA 1
ATOM 771 C C . ASP A 1 95 ? -9.717 -3.087 -14.109 1.00 97.19 95 ASP A C 1
ATOM 773 O O . ASP A 1 95 ? -10.378 -2.052 -14.065 1.00 97.19 95 ASP A O 1
ATOM 777 N N . LYS A 1 96 ? -10.295 -4.295 -14.128 1.00 95.94 96 LYS A N 1
ATOM 778 C CA . LYS A 1 96 ? -11.744 -4.503 -14.023 1.00 95.94 96 LYS A CA 1
ATOM 779 C C . LYS A 1 96 ? -12.266 -4.404 -12.584 1.00 95.94 96 LYS A C 1
ATOM 781 O O . LYS A 1 96 ? -13.480 -4.418 -12.398 1.00 95.94 96 LYS A O 1
ATOM 786 N N . ASP A 1 97 ? -11.398 -4.325 -11.569 1.00 95.25 97 ASP A N 1
ATOM 787 C CA . ASP A 1 97 ? -11.841 -4.108 -10.188 1.00 95.25 97 ASP A CA 1
ATOM 788 C C . ASP A 1 97 ? -12.198 -2.620 -9.981 1.00 95.25 97 ASP A C 1
ATOM 790 O O . ASP A 1 97 ? -11.316 -1.755 -10.058 1.00 95.25 97 ASP A O 1
ATOM 794 N N . PRO A 1 98 ? -13.466 -2.283 -9.667 1.00 91.38 98 PRO A N 1
ATOM 795 C CA . PRO A 1 98 ? -13.902 -0.895 -9.511 1.00 91.38 98 PRO A CA 1
ATOM 796 C C . PRO A 1 98 ? -13.207 -0.156 -8.354 1.00 91.38 98 PRO A C 1
ATOM 798 O O . PRO A 1 98 ? -13.204 1.078 -8.316 1.00 91.38 98 PRO A O 1
ATOM 801 N N . GLN A 1 99 ? -12.604 -0.869 -7.398 1.00 97.25 99 GLN A N 1
ATOM 802 C CA . GLN A 1 99 ? -11.855 -0.252 -6.306 1.00 97.25 99 GLN A CA 1
ATOM 803 C C . GLN A 1 99 ? -10.501 0.307 -6.771 1.00 97.25 99 GLN A C 1
ATOM 805 O O . GLN A 1 99 ? -10.028 1.290 -6.191 1.00 97.25 99 GLN A O 1
ATOM 810 N N . LYS A 1 100 ? -9.900 -0.252 -7.836 1.00 98.38 100 LYS A N 1
ATOM 811 C CA . LYS A 1 100 ? -8.564 0.141 -8.315 1.00 98.38 100 LYS A CA 1
ATOM 812 C C . LYS A 1 100 ? -8.508 1.619 -8.682 1.00 98.38 100 LYS A C 1
ATOM 814 O O . LYS A 1 100 ? -7.655 2.343 -8.176 1.00 98.38 100 LYS A O 1
ATOM 819 N N . ALA A 1 101 ? -9.445 2.087 -9.507 1.00 97.25 101 ALA A N 1
ATOM 820 C CA . ALA A 1 101 ? -9.470 3.476 -9.969 1.00 97.25 101 ALA A CA 1
ATOM 821 C C . ALA A 1 101 ? -9.555 4.475 -8.800 1.00 97.25 101 ALA A C 1
ATOM 823 O O . ALA A 1 101 ? -8.850 5.484 -8.783 1.00 97.25 101 ALA A O 1
ATOM 824 N N . ARG A 1 102 ? -10.360 4.159 -7.776 1.00 98.31 102 ARG A N 1
ATOM 825 C CA . ARG A 1 102 ? -10.506 4.987 -6.568 1.00 98.31 102 ARG A CA 1
ATOM 826 C C . ARG A 1 102 ? -9.208 5.053 -5.763 1.00 98.31 102 ARG A C 1
ATOM 828 O O . ARG A 1 102 ? -8.846 6.125 -5.281 1.00 98.31 102 ARG A O 1
ATOM 835 N N . LEU A 1 103 ? -8.506 3.927 -5.628 1.00 98.75 103 LEU A N 1
ATOM 836 C CA . LEU A 1 103 ? -7.233 3.851 -4.908 1.00 98.75 103 LEU A CA 1
ATOM 837 C C . LEU A 1 103 ? -6.111 4.576 -5.660 1.00 98.75 103 LEU A C 1
ATOM 839 O O . LEU A 1 103 ? -5.402 5.377 -5.053 1.00 98.75 103 LEU A O 1
ATOM 843 N N . LEU A 1 104 ? -5.987 4.376 -6.976 1.00 98.62 104 LEU A N 1
ATOM 844 C CA . LEU A 1 104 ? -5.012 5.101 -7.798 1.00 98.62 104 LEU A CA 1
ATOM 845 C C . LEU A 1 104 ? -5.237 6.617 -7.735 1.00 98.62 104 LEU A C 1
ATOM 847 O O . LEU A 1 104 ? -4.282 7.368 -7.550 1.00 98.62 104 LEU A O 1
ATOM 851 N N . ALA A 1 105 ? -6.494 7.066 -7.813 1.00 98.50 105 ALA A N 1
ATOM 852 C CA . ALA A 1 105 ? -6.835 8.479 -7.674 1.00 98.50 105 ALA A CA 1
ATOM 853 C C . ALA A 1 105 ? -6.470 9.023 -6.283 1.00 98.50 105 ALA A C 1
ATOM 855 O O . ALA A 1 105 ? -5.878 10.097 -6.173 1.00 98.50 105 ALA A O 1
ATOM 856 N N . ARG A 1 106 ? -6.767 8.273 -5.212 1.00 98.81 106 ARG A N 1
ATOM 857 C CA . ARG A 1 106 ? -6.434 8.678 -3.840 1.00 98.81 106 ARG A CA 1
ATOM 858 C C . ARG A 1 106 ? -4.930 8.815 -3.624 1.00 98.81 106 ARG A C 1
ATOM 860 O O . ARG A 1 106 ? -4.507 9.756 -2.960 1.00 98.81 106 ARG A O 1
ATOM 867 N N . PHE A 1 107 ? -4.143 7.895 -4.174 1.00 98.88 107 PHE A N 1
ATOM 868 C CA . PHE A 1 107 ? -2.695 7.831 -3.972 1.00 98.88 107 PHE A CA 1
ATOM 869 C C . PHE A 1 107 ? -1.874 8.533 -5.061 1.00 98.88 107 PHE A C 1
ATOM 871 O O . PHE A 1 107 ? -0.643 8.450 -5.062 1.00 98.88 107 PHE A O 1
ATOM 878 N N . GLN A 1 108 ? -2.526 9.264 -5.969 1.00 98.62 108 GLN A N 1
ATOM 879 C CA . GLN A 1 108 ? -1.871 10.005 -7.046 1.00 98.62 108 GLN A CA 1
ATOM 880 C C . GLN A 1 108 ? -0.685 10.880 -6.573 1.00 98.62 108 GLN A C 1
ATOM 882 O O . GLN A 1 108 ? 0.331 10.887 -7.275 1.00 98.62 108 GLN A O 1
ATOM 887 N N . PRO A 1 109 ? -0.711 11.530 -5.387 1.00 98.81 109 PRO A N 1
ATOM 888 C CA . PRO A 1 109 ? 0.427 12.312 -4.893 1.00 98.81 109 PRO A CA 1
ATOM 889 C C . PRO A 1 109 ? 1.749 11.540 -4.750 1.00 98.81 109 PRO A C 1
ATOM 891 O O . PRO A 1 109 ? 2.816 12.132 -4.949 1.00 98.81 109 PRO A O 1
ATOM 894 N N . MET A 1 110 ? 1.709 10.229 -4.470 1.00 98.88 110 MET A N 1
ATOM 895 C CA . MET A 1 110 ? 2.903 9.371 -4.471 1.00 98.88 110 MET A CA 1
ATOM 896 C C . MET A 1 110 ? 3.481 9.220 -5.884 1.00 98.88 110 MET A C 1
ATOM 898 O O . MET A 1 110 ? 4.684 9.407 -6.088 1.00 98.88 110 MET A O 1
ATOM 902 N N . ALA A 1 111 ? 2.624 8.959 -6.878 1.00 98.75 111 ALA A N 1
ATOM 903 C CA . ALA A 1 111 ? 3.040 8.853 -8.278 1.00 98.75 111 ALA A CA 1
ATOM 904 C C . ALA A 1 111 ? 3.594 10.187 -8.796 1.00 98.75 111 ALA A C 1
ATOM 906 O O . ALA A 1 111 ? 4.672 10.219 -9.384 1.00 98.75 111 ALA A O 1
ATOM 907 N N . ALA A 1 112 ? 2.899 11.296 -8.523 1.00 98.56 112 ALA A N 1
ATOM 908 C CA . ALA A 1 112 ? 3.318 12.634 -8.935 1.00 98.56 112 ALA A CA 1
ATOM 909 C C . ALA A 1 112 ? 4.655 13.044 -8.309 1.00 98.56 112 ALA A C 1
ATOM 911 O O . ALA A 1 112 ? 5.513 13.605 -8.988 1.00 98.56 112 ALA A O 1
ATOM 912 N N . THR A 1 113 ? 4.851 12.747 -7.021 1.00 98.12 113 THR A N 1
ATOM 913 C CA . THR A 1 113 ? 6.122 13.006 -6.333 1.00 98.12 113 THR A CA 1
ATOM 914 C C . THR A 1 113 ? 7.254 12.215 -6.972 1.00 98.12 113 THR A C 1
ATOM 916 O O . THR A 1 113 ? 8.282 12.802 -7.295 1.00 98.12 113 THR A O 1
ATOM 919 N N . THR A 1 114 ? 7.050 10.916 -7.190 1.00 98.62 114 THR A N 1
ATOM 920 C CA . THR A 1 114 ? 8.070 10.033 -7.768 1.00 98.62 114 THR A CA 1
ATOM 921 C C . THR A 1 114 ? 8.425 10.454 -9.193 1.00 98.62 114 THR A C 1
ATOM 923 O O . THR A 1 114 ? 9.600 10.533 -9.532 1.00 98.62 114 THR A O 1
ATOM 926 N N . ALA A 1 115 ? 7.429 10.804 -10.012 1.00 98.25 115 ALA A N 1
ATOM 927 C CA . ALA A 1 115 ? 7.654 11.301 -11.368 1.00 98.25 115 ALA A CA 1
ATOM 928 C C . ALA A 1 115 ? 8.421 12.632 -11.379 1.00 98.25 115 ALA A C 1
ATOM 930 O O . ALA A 1 115 ? 9.319 12.816 -12.192 1.00 98.25 115 ALA A O 1
ATOM 931 N N . LYS A 1 116 ? 8.096 13.552 -10.460 1.00 97.81 116 LYS A N 1
ATOM 932 C CA . LYS A 1 116 ? 8.742 14.868 -10.382 1.00 97.81 116 LYS A CA 1
ATOM 933 C C . LYS A 1 116 ? 10.183 14.803 -9.872 1.00 97.81 116 LYS A C 1
ATOM 935 O O . LYS A 1 116 ? 11.022 15.542 -10.370 1.00 97.81 116 LYS A O 1
ATOM 940 N N . GLN A 1 117 ? 10.447 13.995 -8.846 1.00 96.56 117 GLN A N 1
ATOM 941 C CA . GLN A 1 117 ? 11.764 13.925 -8.196 1.00 96.56 117 GLN A CA 1
ATOM 942 C C . GLN A 1 117 ? 12.674 12.853 -8.807 1.00 96.56 117 GLN A C 1
ATOM 944 O O . GLN A 1 117 ? 13.852 12.787 -8.480 1.00 96.56 117 GLN A O 1
ATOM 949 N N . GLY A 1 118 ? 12.129 11.971 -9.649 1.00 97.62 118 GLY A N 1
ATOM 950 C CA . GLY A 1 118 ? 12.831 10.806 -10.188 1.00 97.62 118 GLY A CA 1
ATOM 951 C C . GLY A 1 118 ? 12.985 9.653 -9.191 1.00 97.62 118 GLY A C 1
ATOM 952 O O . GLY A 1 118 ? 13.327 8.548 -9.606 1.00 97.62 118 GLY A O 1
ATOM 953 N N . LEU A 1 119 ? 12.699 9.869 -7.901 1.00 97.81 119 LEU A N 1
ATOM 954 C CA . LEU A 1 119 ? 12.829 8.880 -6.831 1.00 97.81 119 LEU A CA 1
ATOM 955 C C . LEU A 1 119 ? 11.612 8.912 -5.889 1.00 97.81 119 LEU A C 1
ATOM 957 O O . LEU A 1 119 ? 11.054 9.985 -5.634 1.00 97.81 119 LEU A O 1
ATOM 961 N N . PRO A 1 120 ? 11.187 7.755 -5.350 1.00 98.56 120 PRO A N 1
ATOM 962 C CA . PRO A 1 120 ? 10.210 7.719 -4.271 1.00 98.56 120 PRO A CA 1
ATOM 963 C C . PRO A 1 120 ? 10.815 8.264 -2.969 1.00 98.56 120 PRO A C 1
ATOM 965 O O . PRO A 1 120 ? 11.986 7.998 -2.698 1.00 98.56 120 PRO A O 1
ATOM 968 N N . PRO A 1 121 ? 10.036 8.960 -2.123 1.00 98.62 121 PRO A N 1
ATOM 969 C CA . PRO A 1 121 ? 10.505 9.404 -0.814 1.00 98.62 121 PRO A CA 1
ATOM 970 C C . PRO A 1 121 ? 10.678 8.223 0.153 1.00 98.62 121 PRO A C 1
ATOM 972 O O . PRO A 1 121 ? 9.933 7.245 0.080 1.00 98.62 121 PRO A O 1
ATOM 975 N N . GLU A 1 122 ? 11.613 8.323 1.100 1.00 98.75 122 GLU A N 1
ATOM 976 C CA . GLU A 1 122 ? 11.774 7.312 2.157 1.00 98.75 122 GLU A CA 1
ATOM 977 C C . GLU A 1 122 ? 10.644 7.410 3.188 1.00 98.75 122 GLU A C 1
ATOM 979 O O . GLU A 1 122 ? 10.081 6.402 3.619 1.00 98.75 122 GLU A O 1
ATOM 984 N N . LYS A 1 123 ? 10.319 8.639 3.603 1.00 98.75 123 LYS A N 1
ATOM 985 C CA . LYS A 1 123 ? 9.320 8.933 4.635 1.00 98.75 123 LYS A CA 1
ATOM 986 C C . LYS A 1 123 ? 8.410 10.064 4.195 1.00 98.75 123 LYS A C 1
ATOM 988 O O . LYS A 1 123 ? 8.866 11.046 3.604 1.00 98.75 123 LYS A O 1
ATOM 993 N N . VAL A 1 124 ? 7.135 9.958 4.553 1.00 98.56 124 VAL A N 1
ATOM 994 C CA . VAL A 1 124 ? 6.142 11.018 4.373 1.00 98.56 124 VAL A CA 1
ATOM 995 C C . VAL A 1 124 ? 5.350 11.223 5.659 1.00 98.56 124 VAL A C 1
ATOM 997 O O . VAL A 1 124 ? 4.759 10.284 6.183 1.00 98.56 124 VAL A O 1
ATOM 1000 N N . ASP A 1 125 ? 5.312 12.454 6.161 1.00 98.38 125 ASP A N 1
ATOM 1001 C CA . ASP A 1 125 ? 4.374 12.864 7.208 1.00 98.38 125 ASP A CA 1
ATOM 1002 C C . ASP A 1 125 ? 2.957 12.883 6.620 1.00 98.38 125 ASP A C 1
ATOM 1004 O O . ASP A 1 125 ? 2.685 13.572 5.636 1.00 98.38 125 ASP A O 1
ATOM 1008 N N . ILE A 1 126 ? 2.047 12.108 7.201 1.00 98.38 126 ILE A N 1
ATOM 1009 C CA . ILE A 1 126 ? 0.743 11.818 6.587 1.00 98.38 126 ILE A CA 1
ATOM 1010 C C . ILE A 1 126 ? -0.232 12.987 6.708 1.00 98.38 126 ILE A C 1
ATOM 1012 O O . ILE A 1 126 ? -1.066 13.195 5.824 1.00 98.38 126 ILE A O 1
ATOM 1016 N N . ALA A 1 127 ? -0.112 13.778 7.775 1.00 97.44 127 ALA A N 1
ATOM 1017 C CA . ALA A 1 127 ? -0.968 14.935 8.004 1.00 97.44 127 ALA A CA 1
ATOM 1018 C C . ALA A 1 127 ? -0.608 16.099 7.064 1.00 97.44 127 ALA A C 1
ATOM 1020 O O . ALA A 1 127 ? -1.491 16.803 6.564 1.00 97.44 127 ALA A O 1
ATOM 1021 N N . THR A 1 128 ? 0.686 16.291 6.795 1.00 97.44 128 THR A N 1
ATOM 1022 C CA . THR A 1 128 ? 1.209 17.441 6.042 1.00 97.44 128 THR A CA 1
ATOM 1023 C C . THR A 1 128 ? 1.599 17.113 4.601 1.00 97.44 128 THR A C 1
ATOM 1025 O O . THR A 1 128 ? 1.580 18.000 3.751 1.00 97.44 128 THR A O 1
ATOM 1028 N N . GLY A 1 129 ? 1.933 15.857 4.299 1.00 97.56 129 GLY A N 1
ATOM 1029 C CA . GLY A 1 129 ? 2.534 15.437 3.030 1.00 97.56 129 GLY A CA 1
ATOM 1030 C C . GLY A 1 129 ? 4.022 15.791 2.909 1.00 97.56 129 GLY A C 1
ATOM 1031 O O . GLY A 1 129 ? 4.590 15.685 1.819 1.00 97.56 129 GLY A O 1
ATOM 1032 N N . LYS A 1 130 ? 4.672 16.241 3.995 1.00 97.75 130 LYS A N 1
ATOM 1033 C CA . LYS A 1 130 ? 6.106 16.556 3.995 1.00 97.75 130 LYS A CA 1
ATOM 1034 C C . LYS A 1 130 ? 6.913 15.274 3.796 1.00 97.75 130 LYS A C 1
ATOM 1036 O O . LYS A 1 130 ? 6.716 14.300 4.512 1.00 97.75 130 LYS A O 1
ATOM 1041 N N . ARG A 1 131 ? 7.836 15.302 2.836 1.00 97.44 131 ARG A N 1
ATOM 1042 C CA . ARG A 1 131 ? 8.689 14.169 2.454 1.00 97.44 131 ARG A CA 1
ATOM 1043 C C . ARG A 1 131 ? 10.093 14.356 3.012 1.00 97.44 131 ARG A C 1
ATOM 1045 O O . ARG A 1 131 ? 10.563 15.492 3.079 1.00 97.44 131 ARG A O 1
ATOM 1052 N N . THR A 1 132 ? 10.750 13.254 3.340 1.00 97.75 132 THR A N 1
ATOM 1053 C CA . THR A 1 132 ? 12.124 13.236 3.849 1.00 97.75 132 THR A CA 1
ATOM 1054 C C . THR A 1 132 ? 12.879 12.069 3.222 1.00 97.75 132 THR A C 1
ATOM 1056 O O . THR A 1 132 ? 12.366 10.949 3.248 1.00 97.75 132 THR A O 1
ATOM 1059 N N . ASN A 1 133 ? 14.090 12.350 2.726 1.00 98.12 133 ASN A N 1
ATOM 1060 C CA . ASN A 1 133 ? 15.020 11.418 2.071 1.00 98.12 133 ASN A CA 1
ATOM 1061 C C . ASN A 1 133 ? 14.457 10.694 0.835 1.00 98.12 133 ASN A C 1
ATOM 1063 O O . ASN A 1 133 ? 13.255 10.714 0.564 1.00 98.12 133 ASN A O 1
ATOM 1067 N N . ASP A 1 134 ? 15.343 10.003 0.122 1.00 98.31 134 ASP A N 1
ATOM 1068 C CA . ASP A 1 134 ? 14.989 9.116 -0.982 1.00 98.31 134 ASP A CA 1
ATOM 1069 C C . ASP A 1 134 ? 14.902 7.667 -0.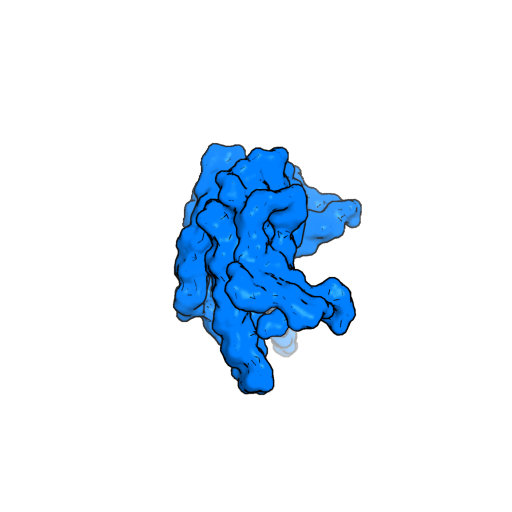495 1.00 98.31 134 ASP A C 1
ATOM 1071 O O . ASP A 1 134 ? 15.782 7.169 0.209 1.00 98.31 134 ASP A O 1
ATOM 1075 N N . GLY A 1 135 ? 13.836 6.970 -0.882 1.00 98.19 135 GLY A N 1
ATOM 1076 C CA . GLY A 1 135 ? 13.604 5.579 -0.517 1.00 98.19 135 GLY A CA 1
ATOM 1077 C C . GLY A 1 135 ? 14.592 4.627 -1.202 1.00 98.19 135 GLY A C 1
ATOM 1078 O O . GLY A 1 135 ? 15.110 4.940 -2.283 1.00 98.19 135 GLY A O 1
ATOM 1079 N N . PRO A 1 136 ? 14.844 3.438 -0.624 1.00 98.44 136 PRO A N 1
ATOM 1080 C CA . PRO A 1 136 ? 15.763 2.445 -1.185 1.00 98.44 136 PRO A CA 1
ATOM 1081 C C . PRO A 1 136 ? 15.262 1.878 -2.524 1.00 98.44 136 PRO A C 1
ATOM 1083 O O . PRO A 1 136 ? 14.125 2.113 -2.931 1.00 98.44 136 PRO A O 1
ATOM 1086 N N . VAL A 1 137 ? 16.090 1.083 -3.214 1.00 98.56 137 VAL A N 1
ATOM 1087 C CA . VAL A 1 137 ? 15.729 0.496 -4.524 1.00 98.56 137 VAL A CA 1
ATOM 1088 C C . VAL A 1 137 ? 14.436 -0.329 -4.484 1.00 98.56 137 VAL A C 1
ATOM 1090 O O . VAL A 1 137 ? 13.649 -0.279 -5.428 1.00 98.56 137 VAL A O 1
ATOM 1093 N N . GLY A 1 138 ? 14.153 -1.002 -3.362 1.00 98.75 138 GLY A N 1
ATOM 1094 C CA . GLY A 1 138 ? 12.902 -1.735 -3.174 1.00 98.75 138 GLY A CA 1
ATOM 1095 C C . GLY A 1 138 ? 11.655 -0.854 -3.290 1.00 98.75 138 GLY A C 1
ATOM 1096 O O . GLY A 1 138 ? 10.622 -1.328 -3.750 1.00 98.75 138 GLY A O 1
ATOM 1097 N N . PHE A 1 139 ? 11.740 0.438 -2.946 1.00 98.88 139 PHE A N 1
ATOM 1098 C CA . PHE A 1 139 ? 10.618 1.366 -3.120 1.00 98.88 139 PHE A CA 1
ATOM 1099 C C . PHE A 1 139 ? 10.376 1.665 -4.599 1.00 98.88 139 PHE A C 1
ATOM 1101 O O . PHE A 1 139 ? 9.226 1.705 -5.027 1.00 98.88 139 PHE A O 1
ATOM 1108 N N . SER A 1 140 ? 11.439 1.815 -5.397 1.00 98.94 140 SER A N 1
ATOM 1109 C CA . SER A 1 140 ? 11.308 1.959 -6.853 1.00 98.94 140 SER A CA 1
ATOM 1110 C C . SER A 1 140 ? 10.614 0.743 -7.453 1.00 98.94 140 SER A C 1
ATOM 1112 O O . SER A 1 140 ? 9.671 0.896 -8.225 1.00 98.94 140 SER A O 1
ATOM 1114 N N . ALA A 1 141 ? 11.037 -0.463 -7.052 1.00 98.88 141 ALA A N 1
ATOM 1115 C CA . ALA A 1 141 ? 10.426 -1.699 -7.522 1.00 98.88 141 ALA A CA 1
ATOM 1116 C C . ALA A 1 141 ? 8.949 -1.785 -7.116 1.00 98.88 141 ALA A C 1
ATOM 1118 O O . ALA A 1 141 ? 8.096 -2.061 -7.957 1.00 98.88 141 ALA A O 1
ATOM 1119 N N . ALA A 1 142 ? 8.631 -1.469 -5.857 1.00 98.94 142 ALA A N 1
ATOM 1120 C CA . ALA A 1 142 ? 7.267 -1.473 -5.338 1.00 98.94 142 ALA A CA 1
ATOM 1121 C C . ALA A 1 142 ? 6.322 -0.524 -6.101 1.00 98.94 142 ALA A C 1
ATOM 1123 O O . ALA A 1 142 ? 5.121 -0.779 -6.175 1.00 98.94 142 ALA A O 1
ATOM 1124 N N . LEU A 1 143 ? 6.845 0.553 -6.693 1.00 98.88 143 LEU A N 1
ATOM 1125 C CA . LEU A 1 143 ? 6.053 1.491 -7.484 1.00 98.88 143 LEU A CA 1
ATOM 1126 C C . LEU A 1 143 ? 5.918 1.115 -8.966 1.00 98.88 143 LEU A C 1
ATOM 1128 O O . LEU A 1 143 ? 5.091 1.727 -9.643 1.00 98.88 143 LEU A O 1
ATOM 1132 N N . LEU A 1 144 ? 6.637 0.110 -9.481 1.00 98.94 144 LEU A N 1
ATOM 1133 C CA . LEU A 1 144 ? 6.521 -0.298 -10.891 1.00 98.94 144 LEU A CA 1
ATOM 1134 C C . LEU A 1 144 ? 5.077 -0.645 -11.297 1.00 98.94 144 LEU A C 1
ATOM 1136 O O . LEU A 1 144 ? 4.629 -0.132 -12.323 1.00 98.94 144 LEU A O 1
ATOM 1140 N N . PRO A 1 145 ? 4.295 -1.417 -10.512 1.00 98.75 145 PRO A N 1
ATOM 1141 C CA . PRO A 1 145 ? 2.896 -1.703 -10.849 1.00 98.75 145 PRO A CA 1
ATOM 1142 C C . PRO A 1 145 ? 1.972 -0.491 -10.675 1.00 98.75 145 PRO A C 1
ATOM 1144 O O . PRO A 1 145 ? 0.882 -0.443 -11.239 1.00 98.75 145 PRO A O 1
ATOM 1147 N N . PHE A 1 146 ? 2.380 0.470 -9.845 1.00 98.81 146 PHE A N 1
ATOM 1148 C CA . PHE A 1 146 ? 1.566 1.610 -9.439 1.00 98.81 146 PHE A CA 1
ATOM 1149 C C . PHE A 1 146 ? 1.663 2.786 -10.416 1.00 98.81 146 PHE A C 1
ATOM 1151 O O . PHE A 1 146 ? 0.661 3.452 -10.688 1.00 98.81 146 PHE A O 1
ATOM 1158 N N . LEU A 1 147 ? 2.851 3.047 -10.964 1.00 98.69 147 LEU A N 1
ATOM 1159 C CA . LEU A 1 147 ? 3.094 4.160 -11.878 1.00 98.69 147 LEU A CA 1
ATOM 1160 C C . LEU A 1 147 ? 2.432 3.914 -13.239 1.00 98.69 147 LEU A C 1
ATOM 1162 O O . LEU A 1 147 ? 2.842 3.044 -13.998 1.00 98.69 147 LEU A O 1
ATOM 1166 N N . GLN A 1 148 ? 1.427 4.733 -13.558 1.00 96.81 148 GLN A N 1
ATOM 1167 C CA . GLN A 1 148 ? 0.707 4.666 -14.838 1.00 96.81 148 GLN A CA 1
ATOM 1168 C C . GLN A 1 148 ? 1.401 5.463 -15.960 1.00 96.81 148 GLN A C 1
ATOM 1170 O O . GLN A 1 148 ? 1.169 5.215 -17.140 1.00 96.81 148 GLN A O 1
ATOM 1175 N N . ASN A 1 149 ? 2.266 6.420 -15.605 1.00 97.56 149 ASN A N 1
ATOM 1176 C CA . ASN A 1 149 ? 3.078 7.167 -16.565 1.00 97.56 149 ASN A CA 1
ATOM 1177 C C . ASN A 1 149 ? 4.303 6.331 -16.978 1.00 97.56 149 ASN A C 1
ATOM 1179 O O . ASN A 1 149 ? 5.074 5.900 -16.119 1.00 97.56 149 ASN A O 1
ATOM 1183 N N . ARG A 1 150 ? 4.481 6.114 -18.288 1.00 97.38 150 ARG A N 1
ATOM 1184 C CA . ARG A 1 150 ? 5.512 5.217 -18.834 1.00 97.38 150 ARG A CA 1
ATOM 1185 C C . ARG A 1 150 ? 6.937 5.718 -18.627 1.00 97.38 150 ARG A C 1
ATOM 1187 O O . ARG A 1 150 ? 7.792 4.897 -18.306 1.00 97.38 150 ARG A O 1
ATOM 1194 N N . ASP A 1 151 ? 7.172 7.023 -18.713 1.00 98.06 151 ASP A N 1
ATOM 1195 C CA . ASP A 1 151 ? 8.502 7.603 -18.500 1.00 98.06 151 ASP A CA 1
ATOM 1196 C C . ASP A 1 151 ? 8.913 7.480 -17.032 1.00 98.06 151 ASP A C 1
ATOM 1198 O O . ASP A 1 151 ? 9.988 6.972 -16.718 1.00 98.06 151 ASP A O 1
ATOM 1202 N N . ALA A 1 152 ? 8.015 7.836 -16.108 1.00 98.31 152 ALA A N 1
ATOM 1203 C CA . ALA A 1 152 ? 8.246 7.661 -14.677 1.00 98.31 152 ALA A CA 1
ATOM 1204 C C . ALA A 1 152 ? 8.477 6.184 -14.318 1.00 98.31 152 ALA A C 1
ATOM 1206 O O . ALA A 1 152 ? 9.374 5.872 -13.533 1.00 98.31 152 ALA A O 1
ATOM 1207 N N . GLN A 1 153 ? 7.702 5.270 -14.913 1.00 98.56 153 GLN A N 1
ATOM 1208 C CA . GLN A 1 153 ? 7.886 3.830 -14.740 1.00 98.56 153 GLN A CA 1
ATOM 1209 C C . GLN A 1 153 ? 9.249 3.367 -15.283 1.00 98.56 153 GLN A C 1
ATOM 1211 O O . GLN A 1 153 ? 9.928 2.584 -14.622 1.00 98.56 153 GLN A O 1
ATOM 1216 N N . ALA A 1 154 ? 9.681 3.867 -16.445 1.00 98.69 154 ALA A N 1
ATOM 1217 C CA . ALA A 1 154 ? 10.975 3.542 -17.042 1.00 98.69 154 ALA A CA 1
ATOM 1218 C C . ALA A 1 154 ? 12.153 4.031 -16.189 1.00 98.69 154 ALA A C 1
ATOM 1220 O O . ALA A 1 154 ? 13.095 3.269 -15.984 1.00 98.69 154 ALA A O 1
ATOM 1221 N N . VAL A 1 155 ? 12.072 5.234 -15.610 1.00 98.75 155 VAL A N 1
ATOM 1222 C CA . VAL A 1 155 ? 13.082 5.740 -14.661 1.00 98.75 155 VAL A CA 1
ATOM 1223 C C . VAL A 1 155 ? 13.213 4.810 -13.452 1.00 98.75 155 VAL A C 1
ATOM 1225 O O . VAL A 1 155 ? 14.325 4.447 -13.066 1.00 98.75 155 VAL A O 1
ATOM 1228 N N . GLN A 1 156 ? 12.091 4.363 -12.872 1.00 98.88 156 GLN A N 1
ATOM 1229 C CA . GLN A 1 156 ? 12.143 3.421 -11.748 1.00 98.88 156 GLN A CA 1
ATOM 1230 C C . GLN A 1 156 ? 12.682 2.052 -12.170 1.00 98.88 156 GLN A C 1
ATOM 1232 O O . GLN A 1 156 ? 13.460 1.453 -11.429 1.00 98.88 156 GLN A O 1
ATOM 1237 N N . ARG A 1 157 ? 12.323 1.572 -13.367 1.00 98.81 157 ARG A N 1
ATOM 1238 C CA . ARG A 1 157 ? 12.825 0.308 -13.922 1.00 98.81 157 ARG A CA 1
ATOM 1239 C C . ARG A 1 157 ? 14.338 0.345 -14.104 1.00 98.81 157 ARG A C 1
ATOM 1241 O O . ARG A 1 157 ? 15.010 -0.590 -13.679 1.00 98.81 157 ARG A O 1
ATOM 1248 N N . GLN A 1 158 ? 14.864 1.437 -14.656 1.00 98.75 158 GLN A N 1
ATOM 1249 C CA . GLN A 1 158 ? 16.300 1.646 -14.821 1.00 98.75 158 GLN A CA 1
ATOM 1250 C C . GLN A 1 158 ? 17.015 1.623 -13.467 1.00 98.75 158 GLN A C 1
ATOM 1252 O O . GLN A 1 158 ? 17.969 0.874 -13.284 1.00 98.75 158 GLN A O 1
ATOM 1257 N N . ARG A 1 159 ? 16.490 2.343 -12.466 1.00 98.69 159 ARG A N 1
ATOM 1258 C CA . ARG A 1 159 ? 17.054 2.329 -11.108 1.00 98.69 159 ARG A CA 1
ATOM 1259 C C . ARG A 1 159 ? 17.086 0.928 -10.490 1.00 98.69 159 ARG A C 1
ATOM 1261 O O . ARG A 1 159 ? 18.045 0.609 -9.793 1.00 98.69 159 ARG A O 1
ATOM 1268 N N . VAL A 1 160 ? 16.047 0.117 -10.700 1.00 98.69 160 VAL A N 1
ATOM 1269 C CA . VAL A 1 160 ? 15.997 -1.270 -10.203 1.00 98.69 160 VAL A CA 1
ATOM 1270 C C . VAL A 1 160 ? 17.017 -2.156 -10.918 1.00 98.69 160 VAL A C 1
ATOM 1272 O O . VAL A 1 160 ? 17.641 -2.981 -10.261 1.00 98.69 160 VAL A O 1
ATOM 1275 N N . ALA A 1 161 ? 17.216 -1.973 -12.225 1.00 98.44 161 ALA A N 1
ATOM 1276 C CA . ALA A 1 161 ? 18.225 -2.708 -12.985 1.00 98.44 161 ALA A CA 1
ATOM 1277 C C . ALA A 1 161 ? 19.654 -2.346 -12.544 1.00 98.44 161 ALA A C 1
ATOM 1279 O O . ALA A 1 161 ? 20.449 -3.235 -12.255 1.00 98.44 161 ALA A O 1
ATOM 1280 N N . ASP A 1 162 ?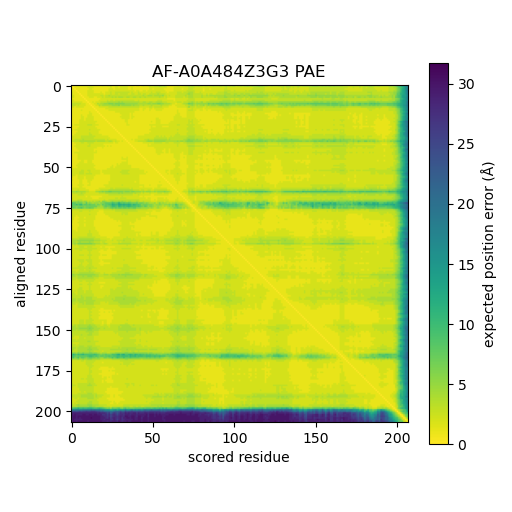 19.954 -1.051 -12.413 1.00 98.38 162 ASP A N 1
ATOM 1281 C CA . ASP A 1 162 ? 21.301 -0.562 -12.083 1.00 98.38 162 ASP A CA 1
ATOM 1282 C C . ASP A 1 162 ? 21.697 -0.811 -10.625 1.00 98.38 162 ASP A C 1
ATOM 1284 O O . ASP A 1 162 ? 22.880 -0.853 -10.290 1.00 98.38 162 ASP A O 1
ATOM 1288 N N . ARG A 1 163 ? 20.711 -0.916 -9.728 1.00 97.81 163 ARG A N 1
ATOM 1289 C CA . ARG A 1 163 ? 20.925 -1.047 -8.280 1.00 97.81 163 ARG A CA 1
ATOM 1290 C C . ARG A 1 163 ? 20.188 -2.241 -7.697 1.00 97.81 163 ARG A C 1
ATOM 1292 O O . ARG A 1 163 ? 19.634 -2.135 -6.602 1.00 97.81 163 ARG A O 1
ATOM 1299 N N . PHE A 1 164 ? 20.143 -3.344 -8.438 1.00 97.94 164 PHE A N 1
ATOM 1300 C CA . PHE A 1 164 ? 19.469 -4.559 -7.994 1.00 97.94 164 PHE A CA 1
ATOM 1301 C C . PHE A 1 164 ? 19.942 -4.956 -6.578 1.00 97.94 164 PHE A C 1
ATOM 1303 O O . PHE A 1 164 ? 21.145 -4.896 -6.306 1.00 97.94 164 PHE A O 1
ATOM 1310 N N . PRO A 1 165 ? 19.026 -5.296 -5.650 1.00 97.00 165 PRO A N 1
ATOM 1311 C CA . PRO A 1 165 ? 19.380 -5.563 -4.259 1.00 97.00 165 PRO A CA 1
ATOM 1312 C C . PRO A 1 165 ? 20.338 -6.752 -4.128 1.00 97.00 165 PRO A C 1
ATOM 1314 O O . PRO A 1 165 ? 20.126 -7.802 -4.730 1.00 97.00 165 PRO A O 1
ATOM 1317 N N . ASP A 1 166 ? 21.368 -6.588 -3.298 1.00 93.56 166 ASP A N 1
ATOM 1318 C CA . ASP A 1 166 ? 22.296 -7.663 -2.949 1.00 93.56 166 ASP A CA 1
ATOM 1319 C C . ASP A 1 166 ? 21.699 -8.642 -1.916 1.00 93.56 166 ASP A C 1
ATOM 1321 O O . ASP A 1 166 ? 20.581 -8.474 -1.415 1.00 93.56 166 ASP A O 1
ATOM 1325 N N . ASN A 1 167 ? 22.471 -9.673 -1.569 1.00 92.38 167 ASN A N 1
ATOM 1326 C CA . ASN A 1 167 ? 22.048 -10.733 -0.649 1.00 92.38 167 ASN A CA 1
ATOM 1327 C C . ASN A 1 167 ? 21.841 -10.258 0.804 1.00 92.38 167 ASN A C 1
ATOM 1329 O O . ASN A 1 167 ? 21.208 -10.967 1.584 1.00 92.38 167 ASN A O 1
ATOM 1333 N N . ASN A 1 168 ? 22.336 -9.074 1.178 1.00 94.69 168 ASN A N 1
ATOM 1334 C CA . ASN A 1 168 ? 22.163 -8.490 2.510 1.00 94.69 168 ASN A CA 1
ATOM 1335 C C . ASN A 1 168 ? 20.954 -7.537 2.573 1.00 94.69 168 ASN A C 1
ATOM 1337 O O . ASN A 1 168 ? 20.573 -7.078 3.651 1.00 94.69 168 ASN A O 1
ATOM 1341 N N . ALA A 1 169 ? 20.307 -7.257 1.439 1.00 96.50 169 ALA A N 1
ATOM 1342 C CA . ALA A 1 169 ? 19.213 -6.301 1.318 1.00 96.50 169 ALA A CA 1
ATOM 1343 C C . ALA A 1 169 ? 17.821 -6.968 1.311 1.00 96.50 169 ALA A C 1
ATOM 1345 O O . ALA A 1 169 ? 16.974 -6.615 0.487 1.00 96.50 169 ALA A O 1
ATOM 1346 N N . TYR A 1 170 ? 17.557 -7.891 2.251 1.00 98.25 170 TYR A N 1
ATOM 1347 C CA . TYR A 1 170 ? 16.332 -8.718 2.316 1.00 98.25 170 TYR A CA 1
ATOM 1348 C C . TYR A 1 170 ? 15.039 -7.956 1.986 1.00 98.25 170 TYR A C 1
ATOM 1350 O O . TYR A 1 170 ? 14.278 -8.365 1.110 1.00 98.25 170 TYR A O 1
ATOM 1358 N N . TYR A 1 171 ? 14.794 -6.820 2.650 1.00 98.31 171 TYR A N 1
ATOM 1359 C CA . TYR A 1 171 ? 13.545 -6.080 2.462 1.00 98.31 171 TYR A CA 1
ATOM 1360 C C . TYR A 1 171 ? 13.397 -5.517 1.042 1.00 98.31 171 TYR A C 1
ATOM 1362 O O . TYR A 1 171 ? 12.349 -5.665 0.411 1.00 98.31 171 TYR A O 1
ATOM 1370 N N . SER A 1 172 ? 14.466 -4.917 0.511 1.00 98.56 172 SER A N 1
ATOM 1371 C CA . SER A 1 172 ? 14.486 -4.429 -0.870 1.00 98.56 172 SER A CA 1
ATOM 1372 C C . SER A 1 172 ? 14.354 -5.575 -1.867 1.00 98.56 172 SER A C 1
ATOM 1374 O O . SER A 1 172 ? 13.669 -5.417 -2.876 1.00 98.56 172 SER A O 1
ATOM 1376 N N . TYR A 1 173 ? 14.954 -6.730 -1.575 1.00 98.69 173 TYR A N 1
ATOM 1377 C CA . TYR A 1 173 ? 14.871 -7.926 -2.408 1.00 98.69 173 TYR A CA 1
ATOM 1378 C C . TYR A 1 173 ? 13.434 -8.443 -2.512 1.00 98.69 173 TYR A C 1
ATOM 1380 O O . TYR A 1 173 ? 12.926 -8.621 -3.617 1.00 98.69 173 TYR A O 1
ATOM 1388 N N . VAL A 1 174 ? 12.727 -8.591 -1.387 1.00 98.69 174 VAL A N 1
ATOM 1389 C CA . VAL A 1 174 ? 11.321 -9.032 -1.379 1.00 98.69 174 VAL A CA 1
ATOM 1390 C C . VAL A 1 174 ? 10.425 -8.057 -2.145 1.00 98.69 174 VAL A C 1
ATOM 1392 O O . VAL A 1 174 ? 9.634 -8.486 -2.985 1.00 98.69 174 VAL A O 1
ATOM 1395 N N . LEU A 1 175 ? 10.568 -6.744 -1.928 1.00 98.88 175 LEU A N 1
ATOM 1396 C CA . LEU A 1 175 ? 9.822 -5.748 -2.709 1.00 98.88 175 LEU A CA 1
ATOM 1397 C C . LEU A 1 175 ? 10.144 -5.826 -4.207 1.00 98.88 175 LEU A C 1
ATOM 1399 O O . LEU A 1 175 ? 9.258 -5.605 -5.033 1.00 98.88 175 LEU A O 1
ATOM 1403 N N . THR A 1 176 ? 11.383 -6.171 -4.558 1.00 98.81 176 THR A N 1
ATOM 1404 C CA . THR A 1 176 ? 11.814 -6.338 -5.951 1.00 98.81 176 THR A CA 1
ATOM 1405 C C . THR A 1 176 ? 11.193 -7.574 -6.592 1.00 98.81 176 THR A C 1
ATOM 1407 O O . THR A 1 176 ? 10.652 -7.455 -7.690 1.00 98.81 176 THR A O 1
ATOM 1410 N N . LEU A 1 177 ? 11.145 -8.715 -5.895 1.00 98.75 177 LEU A N 1
ATOM 1411 C CA . LEU A 1 177 ? 10.447 -9.919 -6.371 1.00 98.75 177 LEU A CA 1
ATOM 1412 C C . LEU A 1 177 ? 8.983 -9.628 -6.718 1.00 98.75 177 LEU A C 1
ATOM 1414 O O . LEU A 1 177 ? 8.503 -10.029 -7.775 1.00 98.75 177 LEU A O 1
ATOM 1418 N N . PHE A 1 178 ? 8.285 -8.884 -5.861 1.00 98.88 178 PHE A N 1
ATOM 1419 C CA . PHE A 1 178 ? 6.906 -8.484 -6.121 1.00 98.88 178 PHE A CA 1
ATOM 1420 C C . PHE A 1 178 ? 6.803 -7.467 -7.263 1.00 98.88 178 PHE A C 1
ATOM 1422 O O . PHE A 1 178 ? 6.116 -7.704 -8.256 1.00 98.88 178 PHE A O 1
ATOM 1429 N N . GLY A 1 179 ? 7.461 -6.318 -7.121 1.00 98.88 179 GLY A N 1
ATOM 1430 C CA . GLY A 1 179 ? 7.300 -5.177 -8.015 1.00 98.88 179 GLY A CA 1
ATOM 1431 C C . GLY A 1 179 ? 7.860 -5.413 -9.415 1.00 98.88 179 GLY A C 1
ATOM 1432 O O . GLY A 1 179 ? 7.149 -5.240 -10.405 1.00 98.88 179 GLY A O 1
ATOM 1433 N N . GLN A 1 180 ? 9.114 -5.862 -9.506 1.00 98.81 180 GLN A N 1
ATOM 1434 C CA . GLN A 1 180 ? 9.746 -6.182 -10.785 1.00 98.81 180 GLN A CA 1
ATOM 1435 C C . GLN A 1 180 ? 9.192 -7.484 -11.372 1.00 98.81 180 GLN A C 1
ATOM 1437 O O . GLN A 1 180 ? 9.004 -7.560 -12.583 1.00 98.81 180 GLN A O 1
ATOM 1442 N N . GLY A 1 181 ? 8.856 -8.481 -10.544 1.00 98.69 181 GLY A N 1
ATOM 1443 C CA . GLY A 1 181 ? 8.185 -9.695 -11.020 1.00 98.69 181 GLY A CA 1
ATOM 1444 C C . GLY A 1 181 ? 6.852 -9.382 -11.703 1.00 98.69 181 GLY A C 1
ATOM 1445 O O . GLY A 1 181 ? 6.563 -9.908 -12.778 1.00 98.69 181 GLY A O 1
ATOM 1446 N N . TRP A 1 182 ? 6.072 -8.450 -11.152 1.00 98.75 182 TRP A N 1
ATOM 1447 C CA . TRP A 1 182 ? 4.872 -7.955 -11.821 1.00 98.75 182 TRP A CA 1
ATOM 1448 C C . TRP A 1 182 ? 5.187 -7.198 -13.113 1.00 98.75 182 TRP A C 1
ATOM 1450 O O . TRP A 1 182 ? 4.564 -7.469 -14.138 1.00 98.75 182 TRP A O 1
ATOM 1460 N N . ASP A 1 183 ? 6.155 -6.283 -13.107 1.00 98.75 183 ASP A N 1
ATOM 1461 C CA . ASP A 1 183 ? 6.575 -5.555 -14.315 1.00 98.75 183 ASP A CA 1
ATOM 1462 C C . ASP A 1 183 ? 6.993 -6.513 -15.454 1.00 98.75 183 ASP A C 1
ATOM 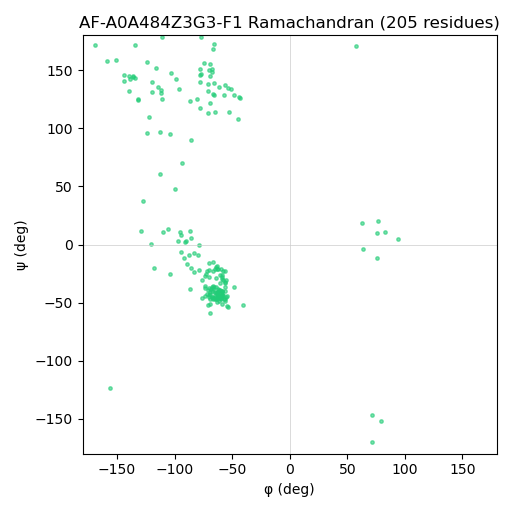1464 O O . ASP A 1 183 ? 6.626 -6.315 -16.611 1.00 98.75 183 ASP A O 1
ATOM 1468 N N . GLN A 1 184 ? 7.633 -7.632 -15.104 1.00 98.50 184 GLN A N 1
ATOM 1469 C CA . GLN A 1 184 ? 8.064 -8.706 -16.007 1.00 98.50 184 GLN A CA 1
ATOM 1470 C C . GLN A 1 184 ? 7.001 -9.785 -16.284 1.00 98.50 184 GLN A C 1
ATOM 1472 O O . GLN A 1 184 ? 7.331 -10.829 -16.834 1.00 98.50 184 GLN A O 1
ATOM 1477 N N . HIS A 1 185 ? 5.740 -9.565 -15.906 1.00 98.06 185 HIS A N 1
ATOM 1478 C CA . HIS A 1 185 ? 4.629 -10.500 -16.152 1.00 98.06 185 HIS A CA 1
ATOM 1479 C C . HIS A 1 185 ? 4.741 -11.883 -15.484 1.00 98.06 185 HIS A C 1
ATOM 1481 O O . HIS A 1 185 ? 3.975 -12.772 -15.822 1.00 98.06 185 HIS A O 1
ATOM 1487 N N . ARG A 1 186 ? 5.577 -12.054 -14.449 1.00 98.25 186 ARG A N 1
ATOM 1488 C CA . ARG A 1 186 ? 5.742 -13.345 -13.742 1.00 98.25 186 ARG A CA 1
ATOM 1489 C C . ARG A 1 186 ? 4.456 -13.871 -13.093 1.00 98.25 186 ARG A C 1
ATOM 1491 O O . ARG A 1 186 ? 4.313 -15.068 -12.868 1.00 98.25 186 ARG A O 1
ATOM 1498 N N . PHE A 1 187 ? 3.540 -12.971 -12.743 1.00 98.62 187 PHE A N 1
ATOM 1499 C CA . PHE A 1 187 ? 2.212 -13.308 -12.240 1.00 98.62 187 PHE A CA 1
ATOM 1500 C C . PHE A 1 187 ? 1.234 -12.144 -12.428 1.00 98.62 187 PHE A C 1
ATOM 1502 O O . PHE A 1 187 ? 1.630 -10.978 -12.523 1.00 98.62 187 PHE A O 1
ATOM 1509 N N . ARG A 1 188 ? -0.063 -12.453 -12.446 1.00 98.56 188 ARG A N 1
ATOM 1510 C CA . ARG A 1 188 ? -1.192 -11.514 -12.450 1.00 98.56 188 ARG A CA 1
ATOM 1511 C C . ARG A 1 188 ? -2.258 -11.943 -11.439 1.00 98.56 188 ARG A C 1
ATOM 1513 O O . ARG A 1 188 ? -2.186 -13.031 -10.878 1.00 98.56 188 ARG A O 1
ATOM 1520 N N . PHE A 1 189 ? -3.250 -11.081 -11.217 1.00 98.62 189 PHE A N 1
ATOM 1521 C CA . PHE A 1 189 ? -4.442 -11.412 -10.436 1.00 98.62 189 PHE A CA 1
ATOM 1522 C C . PHE A 1 189 ? -5.711 -11.269 -11.283 1.00 98.62 189 PHE A C 1
ATOM 1524 O O . PHE A 1 189 ? -5.856 -10.305 -12.049 1.00 98.62 189 PHE A O 1
ATOM 1531 N N . THR A 1 190 ? -6.654 -12.199 -11.127 1.00 97.94 190 THR A N 1
ATOM 1532 C CA . THR A 1 190 ? -8.019 -12.036 -11.651 1.00 97.94 190 THR A CA 1
ATOM 1533 C C . THR A 1 190 ? -8.741 -10.899 -10.916 1.00 97.94 190 THR A C 1
ATOM 1535 O O . THR A 1 190 ? -8.296 -10.425 -9.868 1.00 97.94 190 THR A O 1
ATOM 1538 N N . ALA A 1 191 ? -9.895 -10.463 -11.429 1.00 95.50 191 ALA A N 1
ATOM 1539 C CA . ALA A 1 191 ? -10.745 -9.497 -10.722 1.00 95.50 191 ALA A CA 1
ATOM 1540 C C . ALA A 1 191 ? -11.286 -10.050 -9.385 1.00 95.50 191 ALA A C 1
ATOM 1542 O O . ALA A 1 191 ? -11.634 -9.287 -8.489 1.00 95.50 191 ALA A O 1
ATOM 1543 N N . GLN A 1 192 ? -11.320 -11.376 -9.235 1.00 95.75 192 GLN A N 1
ATOM 1544 C CA . GLN A 1 192 ? -11.717 -12.085 -8.020 1.00 95.75 192 GLN A CA 1
ATOM 1545 C C . GLN A 1 192 ? -10.528 -12.359 -7.086 1.00 95.75 192 GLN A C 1
ATOM 1547 O O . GLN A 1 192 ? -10.714 -12.996 -6.054 1.00 95.75 192 GLN A O 1
ATOM 1552 N N . GLY A 1 193 ? -9.321 -11.886 -7.418 1.00 97.56 193 GLY A N 1
ATOM 1553 C CA . GLY A 1 193 ? -8.135 -12.005 -6.568 1.00 97.56 193 GLY A CA 1
ATOM 1554 C C . GLY A 1 193 ? -7.390 -13.338 -6.659 1.00 97.56 193 GLY A C 1
ATOM 1555 O O . GLY A 1 193 ? -6.516 -13.594 -5.837 1.00 97.56 193 GLY A O 1
ATOM 1556 N N . GLU A 1 194 ? -7.716 -14.187 -7.633 1.00 98.31 194 GLU A N 1
ATOM 1557 C CA . GLU A 1 194 ? -6.996 -15.444 -7.874 1.00 98.31 194 GLU A CA 1
ATOM 1558 C C . GLU A 1 194 ? -5.665 -15.182 -8.577 1.00 98.31 194 GLU A C 1
ATOM 1560 O O . GLU A 1 194 ? -5.562 -14.260 -9.388 1.00 98.31 194 GLU A O 1
ATOM 1565 N N . LEU A 1 195 ? -4.657 -16.000 -8.275 1.00 98.00 195 LEU A N 1
ATOM 1566 C CA . LEU A 1 195 ? -3.353 -15.948 -8.926 1.00 98.00 195 LEU A CA 1
ATOM 1567 C C . LEU A 1 195 ? -3.455 -16.464 -10.367 1.00 98.00 195 LEU A C 1
ATOM 1569 O O . LEU A 1 195 ? -3.972 -17.550 -10.606 1.00 98.00 195 LEU A O 1
ATOM 1573 N N . ILE A 1 196 ? -2.892 -15.708 -11.304 1.00 97.69 196 ILE A N 1
ATOM 1574 C CA . ILE A 1 196 ? -2.617 -16.133 -12.678 1.00 97.69 196 ILE A CA 1
ATOM 1575 C C . ILE A 1 196 ? -1.092 -16.189 -12.808 1.00 97.69 196 ILE A C 1
ATOM 1577 O O . ILE A 1 196 ? -0.464 -15.139 -12.976 1.00 97.69 196 ILE A O 1
ATOM 1581 N N . PRO A 1 197 ? -0.463 -17.356 -12.648 1.00 96.88 197 PRO A N 1
ATOM 1582 C CA . PRO A 1 197 ? 0.979 -17.463 -12.785 1.00 96.88 197 PRO A CA 1
ATOM 1583 C C . PRO A 1 197 ? 1.396 -17.473 -14.261 1.00 96.88 197 PRO A C 1
ATOM 1585 O O . PRO A 1 197 ? 0.653 -17.951 -15.115 1.00 96.88 197 PRO A O 1
ATOM 1588 N N . ASP A 1 198 ? 2.604 -16.990 -14.548 1.00 95.38 198 ASP A N 1
ATOM 1589 C CA . ASP A 1 198 ? 3.296 -17.277 -15.806 1.00 95.38 198 ASP A CA 1
ATOM 1590 C C . ASP A 1 198 ? 4.391 -18.315 -15.526 1.00 95.38 198 ASP A C 1
ATOM 1592 O O . ASP A 1 198 ? 5.480 -17.989 -15.045 1.00 95.38 198 ASP A O 1
ATOM 1596 N N . TRP A 1 199 ? 4.062 -19.587 -15.753 1.00 90.00 199 TRP A N 1
ATOM 1597 C CA . TRP A 1 199 ? 4.981 -20.716 -15.582 1.00 90.00 199 TRP A CA 1
ATOM 1598 C C . TRP A 1 199 ? 5.848 -20.977 -16.825 1.00 90.00 199 TRP A C 1
ATOM 1600 O O . TRP A 1 199 ? 6.615 -21.938 -16.841 1.00 90.00 199 TRP A O 1
ATOM 1610 N N . GLY A 1 200 ? 5.769 -20.117 -17.848 1.00 77.31 200 GLY A N 1
ATOM 1611 C CA . GLY A 1 200 ? 6.299 -20.403 -19.177 1.00 77.31 200 GLY A CA 1
ATOM 1612 C C . GLY A 1 200 ? 5.455 -21.448 -19.912 1.00 77.31 200 GLY A C 1
ATOM 1613 O O . GLY A 1 200 ? 4.364 -21.814 -19.471 1.00 77.31 200 GLY A O 1
ATOM 1614 N N . GLN A 1 201 ? 5.949 -21.943 -21.050 1.00 66.81 201 GLN A N 1
ATOM 1615 C CA . GLN A 1 201 ? 5.395 -23.178 -21.598 1.00 66.81 201 GLN A CA 1
ATOM 1616 C C . GLN A 1 201 ? 5.723 -24.290 -20.603 1.00 66.81 201 GLN A C 1
ATOM 1618 O O . GLN A 1 201 ? 6.900 -24.600 -20.412 1.00 66.81 201 GLN A O 1
ATOM 1623 N N . GLU A 1 202 ? 4.702 -24.872 -19.963 1.00 59.69 202 GLU A N 1
ATOM 1624 C CA . GLU A 1 202 ? 4.831 -26.210 -19.385 1.00 59.69 202 GLU A CA 1
ATOM 1625 C C . GLU A 1 202 ? 5.576 -27.055 -20.415 1.00 59.69 202 GLU A C 1
ATOM 1627 O O . GLU A 1 202 ? 5.197 -27.036 -21.590 1.00 59.69 202 GLU A O 1
ATOM 1632 N N . CYS A 1 203 ? 6.675 -27.704 -20.014 1.00 56.56 203 CYS A N 1
ATOM 1633 C CA . CYS A 1 203 ? 7.388 -28.630 -20.880 1.00 56.56 203 CYS A CA 1
ATOM 1634 C C . CYS A 1 203 ? 6.342 -29.515 -21.556 1.00 56.56 203 CYS A C 1
ATOM 1636 O O . CYS A 1 203 ? 5.719 -30.337 -20.883 1.00 56.56 203 CYS A O 1
ATOM 1638 N N . ALA A 1 204 ? 6.121 -29.307 -22.858 1.00 54.06 204 ALA A N 1
ATOM 1639 C CA . ALA A 1 204 ? 5.323 -30.209 -23.658 1.00 54.06 204 ALA A CA 1
ATOM 1640 C C . ALA A 1 204 ? 5.938 -31.584 -23.418 1.00 54.06 204 ALA A C 1
ATOM 1642 O O . ALA A 1 204 ? 7.125 -31.788 -23.687 1.00 54.06 204 ALA A O 1
ATOM 1643 N N . SER A 1 205 ? 5.172 -32.463 -22.777 1.00 51.12 205 SER A N 1
ATOM 1644 C CA . SER A 1 205 ? 5.578 -33.830 -22.482 1.00 51.12 205 SER A CA 1
ATOM 1645 C C . SER A 1 205 ? 6.250 -34.415 -23.720 1.00 51.12 205 SER A C 1
ATOM 1647 O O . SER A 1 205 ? 5.684 -34.329 -24.813 1.00 51.12 205 SER A O 1
ATOM 1649 N N . SER A 1 206 ? 7.461 -34.949 -23.552 1.00 53.53 206 SER A N 1
ATOM 1650 C CA . SER A 1 206 ? 8.165 -35.671 -24.608 1.00 53.53 206 SER A CA 1
ATOM 1651 C C . SER A 1 206 ? 7.220 -36.697 -25.233 1.00 53.53 206 SER A C 1
ATOM 1653 O O . SER A 1 206 ? 6.575 -37.444 -24.493 1.00 53.53 206 SER A O 1
ATOM 1655 N N . GLN A 1 207 ? 7.130 -36.670 -26.565 1.00 41.94 207 GLN A N 1
ATOM 1656 C CA . GLN A 1 207 ? 6.441 -37.681 -27.371 1.00 41.94 207 GLN A CA 1
ATOM 1657 C C . GLN A 1 207 ? 6.924 -39.094 -27.044 1.00 41.94 207 GLN A C 1
ATOM 1659 O O . GLN A 1 207 ? 8.125 -39.241 -26.715 1.00 41.94 207 GLN A O 1
#

pLDDT: mean 96.26, std 8.25, range [41.94, 98.94]

Sequence (207 aa):
MLLPGKVGFAEENAWRFNPSYLPPQLASYFTRFGTPWTTLRETNLRLLLETAPKGFSPDWVQYQKSKGWQLKQSTSLVGSYDAIRVYLWAGMMNDKDPQKARLLARFQPMAATTAKQGLPPEKVDIATGKRTNDGPVGFSAALLPFLQNRDAQAVQRQRVADRFPDNNAYYSYVLTLFGQGWD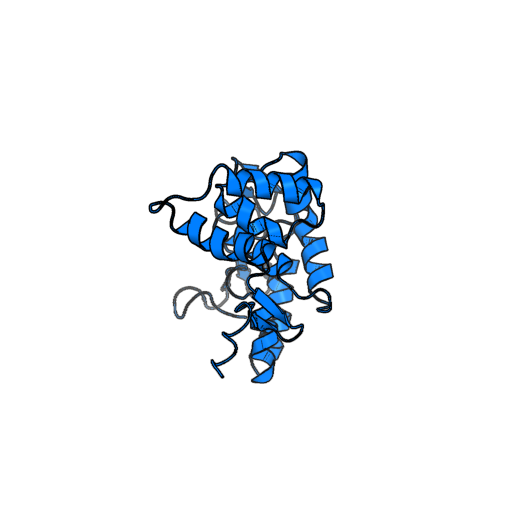QHRFRFTAQGELIPDWGQECASSQ

Radius of gyration: 17.79 Å; Cα contacts (8 Å, |Δi|>4): 365; chains: 1; bounding box: 41×55×52 Å

InterPro domains:
  IPR002037 Glycoside hydrolase, family 8 [PF01270] (1-185)
  IPR002037 Glycoside hydrolase, family 8 [PR00735] (18-35)
  IPR002037 Glycoside hydrolase, family 8 [PR00735] (54-65)
  IPR002037 Glycoside hydrolase, family 8 [PR00735] (79-88)
  IPR002037 Glycoside hydrolase, family 8 [PR00735] (170-184)
  IPR008928 Six-hairpin glycosidase superfamily [SSF48208] (1-190)
  IPR012341 Six-hairpin glycosidase-like superfamily [G3DSA:1.50.10.10] (1-199)

Organism: NCBI:txid69218

Nearest PDB structures (foldseek):
  3qxq-assembly3_C  TM=9.995E-01  e=1.134E-32  Escherichia coli K-12
  3qxf-assembly3_C  TM=9.992E-01  e=1.893E-32  Escherichia coli K-12
  7f81-assembly4_D  TM=9.988E-01  e=3.158E-32  Enterobacter sp. CJF-002
  7f82-assembly3_C  TM=9.977E-01  e=1.843E-31  Enterobacter sp. CJF-002
  4q2b-assembly3_E  TM=9.474E-01  e=1.038E-20  Pseudomonas putida KT2440

Mean predicted aligned error: 3.55 Å

Solvent-accessible surface area (backbone atoms only — not comparable to full-atom values): 11002 Å² total; per-residue (Å²): 121,80,64,78,50,98,70,92,33,70,56,99,57,37,35,43,35,42,61,43,77,64,42,65,40,56,32,43,36,46,34,82,70,39,82,67,30,52,59,34,34,55,48,49,53,47,50,57,62,71,61,18,85,52,17,40,49,27,31,41,47,40,36,33,69,101,69,44,71,64,63,70,81,50,95,73,36,32,17,30,84,55,15,48,45,40,46,24,40,50,27,55,43,26,90,82,29,80,64,35,64,57,47,52,62,49,36,38,52,53,50,52,47,22,52,73,68,66,47,43,58,34,34,28,37,28,60,80,55,52,69,45,69,72,35,58,53,20,50,33,18,18,37,40,44,45,40,83,52,65,66,48,31,48,50,27,50,50,49,34,67,78,49,57,62,56,94,87,34,58,70,33,36,56,31,29,57,55,14,45,31,42,70,70,54,46,44,49,42,44,69,56,28,46,81,42,74,53,80,69,79,69,78,76,74,80,129

Foldseek 3Di:
DDAPDDDDADDPFKGKDALLPQQLLNLLQCCVVPPPSVVVSVVSLVQLQVQQPPLFHFRMWMQGHPPGTPLPFDPRRKHALRRLNNLLSLLQADPPQPSSVVSLVSNVVQLVVCQVVLFGARMAGRNPRDGDHGRDLLSLLSCLSRHPDPVSNVSSVVSCVVCPDDPVRVSSNVSNCSRVCVVVCQWHADNSSDIDGCPDPPPPPDD

Secondary structure (DSSP, 8-state):
---SSSSSSB-SSEEEE-TTSS-HHHHHHHGGG-TTHHHHHHHHHHHHHHT-TTS---S-EEEETTTEE--S--TT-EESTTTHHHHHHHHTS-TT-HHHHHHHHHTHHHHHHHHHHSS-EEEEETTT--EEEEPPHHHHHHHTTT--SHHHHHHHHHHHHHT---TT-HHHHHHHHHHHHHHTTSEEE-TT--EEE---S------